Protein AF-A0A5C6M8U8-F1 (afdb_monomer_lite)

Organism: NCBI:txid1653850

Radius of gyration: 22.15 Å; chains: 1; bounding box: 53×36×63 Å

InterPro domains:
  IPR027417 P-loop containing nucleoside triphosphate hydrolase [G3DSA:3.40.50.300] (1-152)
  IPR027417 P-loop containing nucleoside triphosphate hydrolase [SSF52540] (3-121)

Sequence (241 aa):
MVAISDYIEFLIQRECVRPSDICIIYNSALVRNRIERQLSRRMRSIGVDLSLQANRNFQRADNTLIATTANSFKGFDAEVVIIPAVDQFVAASVGVLANSLYVAMTRARSILTMFTHAEVRGLGREVVEAITSCLKNIKDPPTTKECRLDQREFEDLLIQIGHSHREWLGRISKRFAVAQEPIFLRSGEVLAEPIFWVEADGVRWACFGNRQVTARDAAALQSAGVKFLTAGDLPRELFAG

Foldseek 3Di:
DVVVLVVVCCCCVPVVDFLLQEEEAEDDPVVVVCCVPPNQVSLVVLVAHEDEDEPDDDDGDRRYHYYYHLVRCQPAAHQEYEYAAQLPCQDPVPQHVVVRSVSRQVRHPHYYHYHHDPDRDDSSVVRVVVVVVVVVPPPDDPDPDLQQDDPVSLVVLCVQQPVVLSVVVVVDSVPWRKAQDFDADSVRHGLGGANIWTDDPNAIEGHNRPDDDDPVSVVSCVVVRHHYDYRPDDPCVRVVD

Structure (mmCIF, N/CA/C/O backbone):
data_AF-A0A5C6M8U8-F1
#
_entry.id   AF-A0A5C6M8U8-F1
#
loop_
_atom_site.group_PDB
_atom_site.id
_atom_site.type_symbol
_atom_site.label_atom_id
_atom_site.label_alt_id
_atom_site.label_comp_id
_atom_site.label_asym_id
_atom_site.label_entity_id
_atom_site.label_seq_id
_atom_site.pdbx_PDB_ins_code
_atom_site.Cartn_x
_atom_site.Cartn_y
_atom_site.Cartn_z
_atom_site.occupancy
_atom_site.B_iso_or_equiv
_atom_site.auth_seq_id
_atom_site.auth_comp_id
_atom_site.auth_asym_id
_atom_site.auth_atom_id
_atom_site.pdbx_PDB_model_num
ATOM 1 N N . MET A 1 1 ? 1.653 -9.759 -10.109 1.00 85.25 1 MET A N 1
ATOM 2 C CA . MET A 1 1 ? 0.450 -8.897 -10.037 1.00 85.25 1 MET A CA 1
ATOM 3 C C . MET A 1 1 ? -0.527 -9.348 -8.965 1.00 85.25 1 MET A C 1
ATOM 5 O O . MET A 1 1 ? -1.005 -8.477 -8.257 1.00 85.25 1 MET A O 1
ATOM 9 N N . VAL A 1 2 ? -0.779 -10.654 -8.791 1.00 86.44 2 VAL A N 1
ATOM 10 C CA . VAL A 1 2 ? -1.610 -11.174 -7.680 1.00 86.44 2 VAL A CA 1
ATOM 11 C C . VAL A 1 2 ? -1.107 -10.667 -6.324 1.00 86.44 2 VAL A C 1
ATOM 13 O O . VAL A 1 2 ? -1.804 -9.867 -5.718 1.00 86.44 2 VAL A O 1
ATOM 16 N N . ALA A 1 3 ? 0.155 -10.946 -5.973 1.00 89.12 3 ALA A N 1
ATOM 17 C CA . ALA A 1 3 ? 0.762 -10.477 -4.719 1.00 89.12 3 ALA A CA 1
ATOM 18 C C . ALA A 1 3 ? 0.701 -8.950 -4.514 1.00 89.12 3 ALA A C 1
ATOM 20 O O . ALA A 1 3 ? 0.469 -8.481 -3.409 1.00 89.12 3 ALA A O 1
ATOM 21 N N . ILE A 1 4 ? 0.868 -8.162 -5.584 1.00 94.56 4 ILE A N 1
ATOM 22 C CA . ILE A 1 4 ? 0.750 -6.694 -5.519 1.00 94.56 4 ILE A CA 1
ATOM 23 C C . ILE A 1 4 ? -0.689 -6.291 -5.181 1.00 94.56 4 ILE A C 1
ATOM 25 O O . ILE A 1 4 ? -0.905 -5.384 -4.390 1.00 94.56 4 ILE A O 1
ATOM 29 N N . SER A 1 5 ? -1.669 -6.971 -5.778 1.00 93.56 5 SER A N 1
ATOM 30 C CA . SER A 1 5 ? -3.083 -6.690 -5.528 1.00 93.56 5 SER A CA 1
ATOM 31 C C . SER A 1 5 ? -3.495 -7.118 -4.122 1.00 93.56 5 SER A C 1
ATOM 33 O O . SER A 1 5 ? -4.182 -6.352 -3.462 1.00 93.56 5 SER A O 1
ATOM 35 N N . ASP A 1 6 ? -3.046 -8.294 -3.666 1.00 93.12 6 ASP A N 1
ATOM 36 C CA . ASP A 1 6 ? -3.272 -8.781 -2.297 1.00 93.12 6 ASP A CA 1
ATOM 37 C C . ASP A 1 6 ? -2.694 -7.796 -1.275 1.00 93.12 6 ASP A C 1
ATOM 39 O O . ASP A 1 6 ? -3.339 -7.471 -0.285 1.00 93.12 6 ASP A O 1
ATOM 43 N N . TYR A 1 7 ? -1.490 -7.281 -1.539 1.00 96.38 7 TYR A N 1
ATOM 44 C CA . TYR A 1 7 ? -0.830 -6.327 -0.658 1.00 96.38 7 TYR A CA 1
ATOM 45 C C . TYR A 1 7 ? -1.549 -4.974 -0.608 1.00 96.38 7 TYR A C 1
ATOM 47 O O . TYR A 1 7 ? -1.734 -4.420 0.468 1.00 96.38 7 TYR A O 1
ATOM 55 N N . ILE A 1 8 ? -1.998 -4.447 -1.750 1.00 96.88 8 ILE A N 1
ATOM 56 C CA . ILE A 1 8 ? -2.784 -3.203 -1.777 1.00 96.88 8 ILE A CA 1
ATOM 57 C C . ILE A 1 8 ? -4.128 -3.395 -1.066 1.00 96.88 8 ILE A C 1
ATOM 59 O O . ILE A 1 8 ? -4.546 -2.535 -0.299 1.00 96.88 8 ILE A O 1
ATOM 63 N N . GLU A 1 9 ? -4.794 -4.527 -1.293 1.00 95.00 9 GLU A N 1
ATOM 64 C CA . GLU A 1 9 ? -6.042 -4.875 -0.613 1.00 95.00 9 GLU A CA 1
ATOM 65 C C . GLU A 1 9 ? -5.843 -4.979 0.904 1.00 95.00 9 GLU A C 1
ATOM 67 O O . GLU A 1 9 ? -6.642 -4.430 1.657 1.00 95.00 9 GLU A O 1
ATOM 72 N N . PHE A 1 10 ? -4.744 -5.591 1.349 1.00 94.25 10 PHE A N 1
ATOM 73 C CA . PHE A 1 10 ? -4.343 -5.619 2.753 1.00 94.25 10 PHE A CA 1
ATOM 74 C C . PHE A 1 10 ? -4.152 -4.206 3.318 1.00 94.25 10 PHE A C 1
ATOM 76 O O . PHE A 1 10 ? -4.769 -3.875 4.327 1.00 94.25 10 PHE A O 1
ATOM 83 N N . LEU A 1 11 ? -3.377 -3.348 2.648 1.00 95.31 11 LEU A N 1
ATOM 84 C CA . LEU A 1 11 ? -3.165 -1.971 3.103 1.00 95.31 11 LEU A CA 1
ATOM 85 C C . LEU A 1 11 ? -4.486 -1.204 3.252 1.00 95.31 11 LEU A C 1
ATOM 87 O O . LEU A 1 11 ? -4.684 -0.500 4.233 1.00 95.31 11 LEU A O 1
ATOM 91 N N . ILE A 1 12 ? -5.403 -1.359 2.298 1.00 92.75 12 ILE A N 1
ATOM 92 C CA . ILE A 1 12 ? -6.665 -0.612 2.290 1.00 92.75 12 ILE A CA 1
ATOM 93 C C . ILE A 1 12 ? -7.657 -1.169 3.317 1.00 92.75 12 ILE A C 1
ATOM 95 O O . ILE A 1 12 ? -8.282 -0.410 4.049 1.00 92.75 12 ILE A O 1
ATOM 99 N N . GLN A 1 13 ? -7.835 -2.490 3.369 1.00 90.12 13 GLN A N 1
ATOM 100 C CA . GLN A 1 13 ? -8.894 -3.114 4.169 1.00 90.12 13 GLN A CA 1
ATOM 101 C C . GLN A 1 13 ? -8.469 -3.476 5.593 1.00 90.12 13 GLN A C 1
ATOM 103 O O . GLN A 1 13 ? -9.335 -3.646 6.452 1.00 90.12 13 GLN A O 1
ATOM 108 N N . ARG A 1 14 ? -7.170 -3.688 5.832 1.00 86.19 14 ARG A N 1
ATOM 109 C CA . ARG A 1 14 ? -6.636 -4.129 7.131 1.00 86.19 14 ARG A CA 1
ATOM 110 C C . ARG A 1 14 ? -5.867 -3.028 7.838 1.00 86.19 14 ARG A C 1
ATOM 112 O O . ARG A 1 14 ? -6.095 -2.834 9.021 1.00 86.19 14 ARG A O 1
ATOM 119 N N . GLU A 1 15 ? -5.031 -2.299 7.106 1.00 88.94 15 GLU A N 1
ATOM 120 C CA . GLU A 1 15 ? -4.234 -1.187 7.650 1.00 88.94 15 GLU A CA 1
ATOM 121 C C . GLU A 1 15 ? -4.920 0.180 7.470 1.00 88.94 15 GLU A C 1
ATOM 123 O O . GLU A 1 15 ? -4.316 1.215 7.735 1.00 88.94 15 GLU A O 1
ATOM 128 N N . CYS A 1 16 ? -6.168 0.200 6.980 1.00 90.50 16 CYS A N 1
ATOM 129 C CA . CYS A 1 16 ? -6.984 1.407 6.803 1.00 90.50 16 CYS A CA 1
ATOM 130 C C . CYS A 1 16 ? -6.313 2.524 5.971 1.00 90.50 16 CYS A C 1
ATOM 132 O O . CYS A 1 16 ? -6.667 3.700 6.088 1.00 90.50 16 CYS A O 1
ATOM 134 N N . VAL A 1 17 ? -5.362 2.181 5.096 1.00 92.38 17 VAL A N 1
ATOM 135 C CA . VAL A 1 17 ? -4.678 3.154 4.238 1.00 92.38 17 VAL A CA 1
ATOM 136 C C . VAL A 1 17 ? -5.632 3.617 3.144 1.00 92.38 17 VAL A C 1
ATOM 138 O O . VAL A 1 17 ? -6.143 2.816 2.357 1.00 92.38 17 VAL A O 1
ATOM 141 N N . ARG A 1 18 ? -5.851 4.931 3.043 1.00 93.62 18 ARG A N 1
ATOM 142 C CA . ARG A 1 18 ? -6.711 5.487 1.991 1.00 93.62 18 ARG A CA 1
ATOM 143 C C . ARG A 1 18 ? -6.096 5.221 0.611 1.00 93.62 18 ARG A C 1
ATOM 145 O O . ARG A 1 18 ? -4.899 5.453 0.432 1.00 93.62 18 ARG A O 1
ATOM 152 N N . PRO A 1 19 ? -6.888 4.825 -0.402 1.00 96.12 19 PRO A N 1
ATOM 153 C CA . PRO A 1 19 ? -6.379 4.611 -1.758 1.00 96.12 19 PRO A CA 1
ATOM 154 C C . PRO A 1 19 ? -5.606 5.810 -2.326 1.00 96.12 19 PRO A C 1
ATOM 156 O O . PRO A 1 19 ? -4.590 5.620 -2.993 1.00 96.12 19 PRO A O 1
ATOM 159 N N . SER A 1 20 ? -6.047 7.033 -2.010 1.00 95.31 20 SER A N 1
ATOM 160 C CA . SER A 1 20 ? -5.405 8.291 -2.417 1.00 95.31 20 SER A CA 1
ATOM 161 C C . SER A 1 20 ? -4.003 8.514 -1.840 1.00 95.31 20 SER A C 1
ATOM 163 O O . SER A 1 20 ? -3.249 9.333 -2.374 1.00 95.31 20 SER A O 1
ATOM 165 N N . ASP A 1 21 ? -3.661 7.811 -0.759 1.00 96.25 21 ASP A N 1
ATOM 166 C CA . ASP A 1 21 ? -2.367 7.892 -0.075 1.00 96.25 21 ASP A CA 1
ATOM 167 C C . ASP A 1 21 ? -1.364 6.851 -0.606 1.00 96.25 21 ASP A C 1
ATOM 169 O O . ASP A 1 21 ? -0.188 6.867 -0.233 1.00 96.25 21 ASP A O 1
ATOM 173 N N . ILE A 1 22 ? -1.807 5.977 -1.520 1.00 97.62 22 ILE A N 1
ATOM 174 C CA . ILE A 1 22 ? -0.985 4.963 -2.180 1.00 97.62 22 ILE A CA 1
ATOM 175 C C . ILE A 1 22 ? -0.674 5.413 -3.614 1.00 97.62 22 ILE A C 1
ATOM 177 O O . ILE A 1 22 ? -1.561 5.736 -4.407 1.00 97.62 22 ILE A O 1
ATOM 181 N N . CYS A 1 23 ? 0.604 5.384 -3.990 1.00 97.88 23 CYS A N 1
ATOM 182 C CA . CYS A 1 23 ? 1.055 5.660 -5.352 1.00 97.88 23 CYS A CA 1
ATOM 183 C C . CYS A 1 23 ? 1.854 4.486 -5.923 1.00 97.88 23 CYS A C 1
ATOM 185 O O . CYS A 1 23 ? 2.812 4.005 -5.319 1.00 97.88 23 CYS A O 1
ATOM 187 N N . ILE A 1 24 ? 1.492 4.040 -7.125 1.00 98.25 24 ILE A N 1
ATOM 188 C CA . ILE A 1 24 ? 2.227 3.012 -7.863 1.00 98.25 24 ILE A CA 1
AT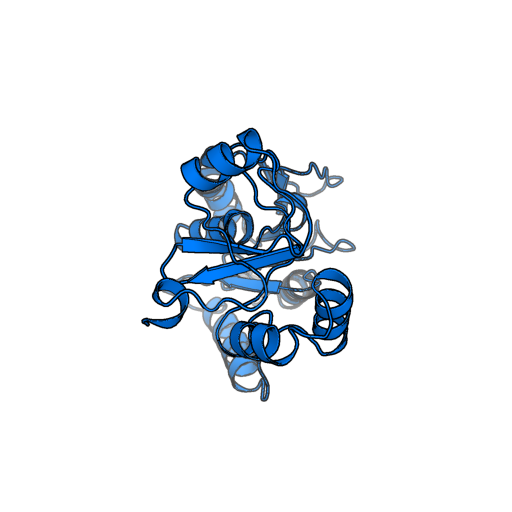OM 189 C C . ILE A 1 24 ? 3.145 3.685 -8.880 1.00 98.25 24 ILE A C 1
ATOM 191 O O . ILE A 1 24 ? 2.672 4.353 -9.801 1.00 98.25 24 ILE A O 1
ATOM 195 N N . ILE A 1 25 ? 4.453 3.453 -8.775 1.00 98.00 25 ILE A N 1
ATOM 196 C CA . ILE A 1 25 ? 5.436 3.999 -9.715 1.00 98.00 25 ILE A CA 1
ATOM 197 C C . ILE A 1 25 ? 5.986 2.887 -10.606 1.00 98.00 25 ILE A C 1
ATOM 199 O O . ILE A 1 25 ? 6.657 1.969 -10.139 1.00 98.00 25 ILE A O 1
ATOM 203 N N . TYR A 1 26 ? 5.733 2.984 -11.911 1.00 95.88 26 TYR A N 1
ATOM 204 C CA . TYR A 1 26 ? 6.217 2.041 -12.919 1.00 95.88 26 TYR A CA 1
ATOM 205 C C . TYR A 1 26 ? 7.199 2.692 -13.900 1.00 95.88 26 TYR A C 1
ATOM 207 O O . TYR A 1 26 ? 7.207 3.908 -14.095 1.00 95.88 26 TYR A O 1
ATOM 215 N N . ASN A 1 27 ? 8.008 1.860 -14.563 1.00 89.81 27 ASN A N 1
ATOM 216 C CA . ASN A 1 27 ? 9.032 2.315 -15.510 1.00 89.81 27 ASN A CA 1
ATOM 217 C C . ASN A 1 27 ? 8.838 1.810 -16.955 1.00 89.81 27 ASN A C 1
ATOM 219 O O . ASN A 1 27 ? 9.531 2.257 -17.862 1.00 89.81 27 ASN A O 1
ATOM 223 N N . SER A 1 28 ? 7.890 0.902 -17.218 1.00 84.25 28 SER A N 1
ATOM 224 C CA . SER A 1 28 ? 7.693 0.344 -18.564 1.00 84.25 28 SER A CA 1
ATOM 225 C C . SER A 1 28 ? 6.227 0.322 -18.993 1.00 84.25 28 SER A C 1
ATOM 227 O O . SER A 1 28 ? 5.316 0.144 -18.181 1.00 84.25 28 SER A O 1
ATOM 229 N N . ALA A 1 29 ? 5.993 0.457 -20.302 1.00 84.75 29 ALA A N 1
ATOM 230 C CA . ALA A 1 29 ? 4.661 0.312 -20.892 1.00 84.75 29 ALA A CA 1
ATOM 231 C C . ALA A 1 29 ? 4.083 -1.097 -20.666 1.00 84.75 29 ALA A C 1
ATOM 233 O O . ALA A 1 29 ? 2.879 -1.264 -20.493 1.00 84.75 29 ALA A O 1
ATOM 234 N N . LEU A 1 30 ? 4.944 -2.117 -20.604 1.00 85.94 30 LEU A N 1
ATOM 235 C CA . LEU A 1 30 ? 4.537 -3.486 -20.301 1.00 85.94 30 LEU A CA 1
ATOM 236 C C . LEU A 1 30 ? 3.973 -3.604 -18.879 1.00 85.94 30 LEU A C 1
ATOM 238 O O . LEU A 1 30 ? 2.922 -4.215 -18.682 1.00 85.94 30 LEU A O 1
ATOM 242 N N . VAL A 1 31 ? 4.633 -2.991 -17.894 1.00 90.06 31 VAL A N 1
ATOM 243 C CA . VAL A 1 31 ? 4.151 -2.959 -16.505 1.00 90.06 31 VAL A CA 1
ATOM 244 C C . VAL A 1 31 ? 2.880 -2.123 -16.397 1.00 90.06 31 VAL A C 1
ATOM 246 O O . VAL A 1 31 ? 1.919 -2.587 -15.787 1.00 90.06 31 VAL A O 1
ATOM 249 N N . ARG A 1 32 ? 2.821 -0.967 -17.072 1.00 92.81 32 ARG A N 1
ATOM 250 C CA . ARG A 1 32 ? 1.604 -0.146 -17.190 1.00 92.81 32 ARG A CA 1
ATOM 251 C C . ARG A 1 32 ? 0.404 -0.971 -17.663 1.00 92.81 32 ARG A C 1
ATOM 253 O O . ARG A 1 32 ? -0.632 -0.974 -17.008 1.00 92.81 32 ARG A O 1
ATOM 260 N N . ASN A 1 33 ? 0.558 -1.714 -18.759 1.00 88.88 33 ASN A N 1
ATOM 261 C CA . ASN A 1 33 ? -0.520 -2.525 -19.331 1.00 88.88 33 ASN A CA 1
ATOM 262 C C . ASN A 1 33 ? -0.973 -3.643 -18.381 1.00 88.88 33 ASN A C 1
ATOM 264 O O . ASN A 1 33 ? -2.154 -3.987 -18.334 1.00 88.88 33 ASN A O 1
ATOM 268 N N . ARG A 1 34 ? -0.044 -4.233 -17.619 1.00 89.81 34 ARG A N 1
ATOM 269 C CA . ARG A 1 34 ? -0.376 -5.251 -16.611 1.00 89.81 34 ARG A CA 1
ATOM 270 C C . ARG A 1 34 ? -1.132 -4.651 -15.428 1.00 89.81 34 ARG A C 1
ATOM 272 O O . ARG A 1 34 ? -2.108 -5.255 -14.994 1.00 89.81 34 ARG A O 1
ATOM 279 N N . ILE A 1 35 ? -0.718 -3.477 -14.949 1.00 93.25 35 ILE A N 1
ATOM 280 C CA . ILE A 1 35 ? -1.437 -2.714 -13.919 1.00 93.25 35 ILE A CA 1
ATOM 281 C C . ILE A 1 35 ? -2.872 -2.450 -14.393 1.00 93.25 35 ILE A C 1
ATOM 283 O O . ILE A 1 35 ? -3.823 -2.855 -13.734 1.00 93.25 35 ILE A O 1
ATOM 287 N N . GLU A 1 36 ? -3.036 -1.885 -15.587 1.00 93.25 36 GLU A N 1
ATOM 288 C CA . GLU A 1 36 ? -4.352 -1.554 -16.139 1.00 93.25 36 GLU A CA 1
ATOM 289 C C . GLU A 1 36 ? -5.277 -2.770 -16.277 1.00 93.25 36 GLU A C 1
ATOM 291 O O . GLU A 1 36 ? -6.448 -2.727 -15.914 1.00 93.25 36 GLU A O 1
ATOM 296 N N . ARG A 1 37 ? -4.763 -3.884 -16.807 1.00 90.19 37 ARG A N 1
ATOM 297 C CA . ARG A 1 37 ? -5.600 -5.055 -17.105 1.00 90.19 37 ARG A CA 1
ATOM 298 C C . ARG A 1 37 ? -5.894 -5.909 -15.880 1.00 90.19 37 ARG A C 1
ATOM 300 O O . ARG A 1 37 ? -6.966 -6.501 -15.797 1.00 90.19 37 ARG A O 1
ATOM 307 N N . GLN A 1 38 ? -4.929 -6.037 -14.972 1.00 90.38 38 GLN A N 1
ATOM 308 C CA . GLN A 1 38 ? -5.006 -7.002 -13.873 1.00 90.38 38 GLN A CA 1
ATOM 309 C C . GLN A 1 38 ? -5.331 -6.321 -12.550 1.00 90.38 38 GLN A C 1
ATOM 311 O O . GLN A 1 38 ? -6.225 -6.780 -11.843 1.00 90.38 38 GLN A O 1
ATOM 316 N N . LEU A 1 39 ? -4.653 -5.214 -12.235 1.00 93.44 39 LEU A N 1
ATOM 317 C CA . LEU A 1 39 ? -4.868 -4.519 -10.972 1.00 93.44 39 LEU A CA 1
ATOM 318 C C . LEU A 1 39 ? -6.186 -3.739 -10.993 1.00 93.44 39 LEU A C 1
ATOM 320 O O . LEU A 1 39 ? -6.946 -3.847 -10.036 1.00 93.44 39 LEU A O 1
ATOM 324 N N . SER A 1 40 ? -6.534 -3.051 -12.091 1.00 92.62 40 SER A N 1
ATOM 325 C CA . SER A 1 40 ? -7.773 -2.249 -12.132 1.00 92.62 40 SER A CA 1
ATOM 326 C C . SER A 1 40 ? -9.023 -3.083 -11.872 1.00 92.62 40 SER A C 1
ATOM 328 O O . SER A 1 40 ? -9.914 -2.646 -11.151 1.00 92.62 40 SER A O 1
ATOM 330 N N . ARG A 1 41 ? -9.094 -4.304 -12.421 1.00 90.81 41 ARG A N 1
ATOM 331 C CA . ARG A 1 41 ? -10.237 -5.202 -12.201 1.00 90.81 41 ARG A CA 1
ATOM 332 C C . ARG A 1 41 ? -10.406 -5.547 -10.721 1.00 90.81 41 ARG A C 1
ATOM 334 O O . ARG A 1 41 ? -11.532 -5.595 -10.240 1.00 90.81 41 ARG A O 1
ATOM 341 N N . ARG A 1 42 ? -9.297 -5.781 -10.021 1.00 92.69 42 ARG A N 1
ATOM 342 C CA . ARG A 1 42 ? -9.301 -6.173 -8.612 1.00 92.69 42 ARG A CA 1
ATOM 343 C C . ARG A 1 42 ? -9.515 -4.995 -7.663 1.00 92.69 42 ARG A C 1
ATOM 345 O O . ARG A 1 42 ? -10.192 -5.139 -6.657 1.00 92.69 42 ARG A O 1
ATOM 352 N N . MET A 1 43 ? -9.010 -3.815 -8.005 1.00 95.19 43 MET A N 1
ATOM 353 C CA . MET A 1 43 ? -9.299 -2.601 -7.237 1.00 95.19 43 MET A CA 1
ATOM 354 C C . MET A 1 43 ? -10.787 -2.234 -7.326 1.00 95.19 43 MET A C 1
ATOM 356 O O . MET A 1 43 ? -11.415 -1.944 -6.311 1.00 95.19 43 MET A O 1
ATOM 360 N N . ARG A 1 44 ? -11.410 -2.394 -8.501 1.00 94.62 44 ARG A N 1
ATOM 361 C CA . ARG A 1 44 ? -12.854 -2.154 -8.655 1.00 94.62 44 ARG A CA 1
ATOM 362 C C . ARG A 1 44 ? -13.722 -3.072 -7.799 1.00 94.62 44 ARG A C 1
ATOM 364 O O . ARG A 1 44 ? -14.759 -2.623 -7.324 1.00 94.62 44 ARG A O 1
ATOM 371 N N . SER A 1 45 ? -13.322 -4.328 -7.568 1.00 92.44 45 SER A N 1
ATOM 372 C CA . SER A 1 45 ? -14.099 -5.231 -6.700 1.00 92.44 45 SER A CA 1
ATOM 373 C C . SER A 1 45 ? -14.128 -4.802 -5.232 1.00 92.44 45 SER A C 1
ATOM 375 O O . SER A 1 45 ? -14.974 -5.293 -4.494 1.00 92.44 45 SER A O 1
ATOM 377 N N . ILE A 1 46 ? -13.248 -3.882 -4.823 1.00 92.50 46 ILE A N 1
ATOM 378 C CA . ILE A 1 46 ? -13.211 -3.305 -3.473 1.00 92.50 46 ILE A CA 1
ATOM 379 C C . ILE A 1 46 ? -13.596 -1.813 -3.464 1.00 92.50 46 ILE A C 1
ATOM 381 O O . ILE A 1 46 ? -13.322 -1.117 -2.495 1.00 92.50 46 ILE A O 1
ATOM 385 N N . GLY A 1 47 ? -14.218 -1.312 -4.542 1.00 94.31 47 GLY A N 1
ATOM 386 C CA . GLY A 1 47 ? -14.685 0.080 -4.642 1.00 94.31 47 GLY A CA 1
ATOM 387 C C . GLY A 1 47 ? -13.597 1.117 -4.947 1.00 94.31 47 GLY A C 1
ATOM 388 O O . GLY A 1 47 ? -13.831 2.313 -4.779 1.00 94.31 47 GLY A O 1
ATOM 389 N N . VAL A 1 48 ? -12.418 0.678 -5.396 1.00 95.94 48 VAL A N 1
ATOM 390 C CA . VAL A 1 48 ? -11.260 1.542 -5.660 1.00 95.94 48 VAL A CA 1
ATOM 391 C C . VAL A 1 48 ? -11.046 1.730 -7.158 1.00 95.94 48 VAL A C 1
ATOM 393 O O . VAL A 1 48 ? -10.940 0.765 -7.923 1.00 95.94 48 VAL A O 1
ATOM 396 N N . ASP A 1 49 ? -10.905 2.986 -7.573 1.00 95.56 49 ASP A N 1
ATOM 397 C CA . ASP A 1 49 ? -10.642 3.352 -8.960 1.00 95.56 49 ASP A CA 1
ATOM 398 C C . ASP A 1 49 ? -9.140 3.495 -9.213 1.00 95.56 49 ASP A C 1
ATOM 400 O O . ASP A 1 49 ? -8.467 4.369 -8.673 1.00 95.56 49 ASP A O 1
ATOM 404 N N . LEU A 1 50 ? -8.583 2.641 -10.074 1.00 95.94 50 LEU A N 1
ATOM 405 C CA . LEU A 1 50 ? -7.195 2.778 -10.512 1.00 95.94 50 LEU A CA 1
ATOM 406 C C . LEU A 1 50 ? -7.095 3.809 -11.641 1.00 95.94 50 LEU A C 1
ATOM 408 O O . LEU A 1 50 ? -7.612 3.595 -12.740 1.00 95.94 50 LEU A O 1
ATOM 412 N N . SER A 1 51 ? -6.373 4.898 -11.387 1.00 95.19 51 SER A N 1
ATOM 413 C CA . SER A 1 51 ? -6.155 5.984 -12.340 1.00 95.19 51 SER A CA 1
ATOM 414 C C . SER A 1 51 ? -4.703 6.030 -12.810 1.00 95.19 51 SER A C 1
ATOM 416 O O . SER A 1 51 ? -3.779 6.340 -12.056 1.00 95.19 51 SER A O 1
ATOM 418 N N . LEU A 1 52 ? -4.500 5.745 -14.097 1.00 94.69 52 LEU A N 1
ATOM 419 C CA . LEU A 1 52 ? -3.204 5.865 -14.762 1.00 94.69 52 LEU A CA 1
ATOM 420 C C . LEU A 1 52 ? -2.973 7.320 -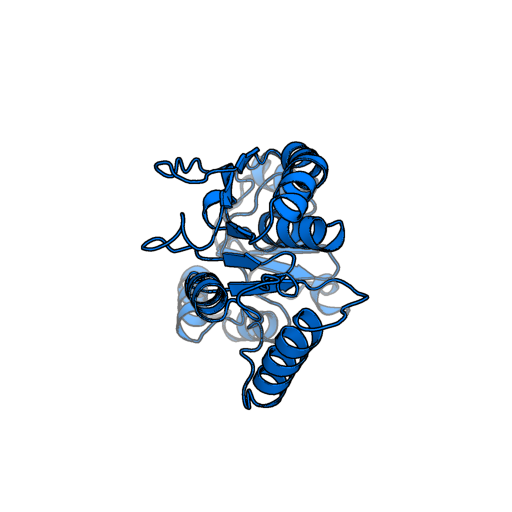15.165 1.00 94.69 52 LEU A C 1
ATOM 422 O O . LEU A 1 52 ? -3.628 7.828 -16.075 1.00 94.69 52 LEU A O 1
ATOM 426 N N . GLN A 1 53 ? -2.048 8.000 -14.492 1.00 92.94 53 GLN A N 1
ATOM 427 C CA . GLN A 1 53 ? -1.797 9.424 -14.701 1.00 92.94 53 GLN A CA 1
ATOM 428 C C . GLN A 1 53 ? -0.331 9.636 -15.059 1.00 92.94 53 GLN A C 1
ATOM 430 O O . GLN A 1 53 ? 0.540 9.503 -14.211 1.00 92.94 53 GLN A O 1
ATOM 435 N N . ALA A 1 54 ? -0.038 9.965 -16.313 1.00 87.56 54 ALA A N 1
ATOM 436 C CA . ALA A 1 54 ? 1.303 10.334 -16.754 1.00 87.56 54 ALA A CA 1
ATOM 437 C C . ALA A 1 54 ? 1.218 11.602 -17.604 1.00 87.56 54 ALA A C 1
ATOM 439 O O . ALA A 1 54 ? 0.274 11.756 -18.377 1.00 87.56 54 ALA A O 1
ATOM 440 N N . ASN A 1 55 ? 2.205 12.489 -17.456 1.00 83.00 55 ASN A N 1
ATOM 441 C CA . ASN A 1 55 ? 2.314 13.752 -18.200 1.00 83.00 55 ASN A CA 1
ATOM 442 C C . ASN A 1 55 ? 1.067 14.654 -18.097 1.00 83.00 55 ASN A C 1
ATOM 444 O O . ASN A 1 55 ? 0.680 15.302 -19.066 1.00 83.00 55 ASN A O 1
ATOM 448 N N . ARG A 1 56 ? 0.417 14.671 -16.929 1.00 82.94 56 ARG A N 1
ATOM 449 C CA . ARG A 1 56 ? -0.750 15.510 -16.632 1.00 82.94 56 ARG A CA 1
ATOM 450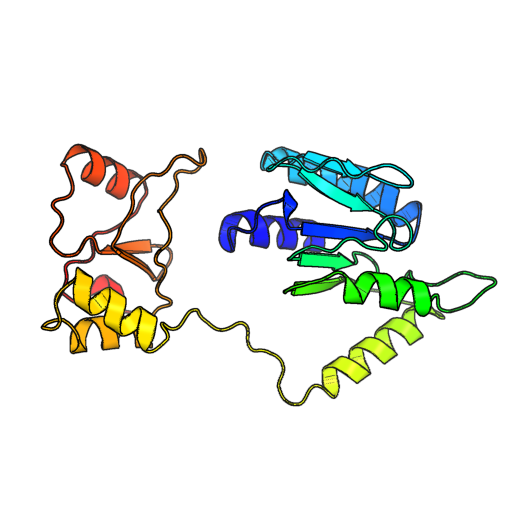 C C . ARG A 1 56 ? -0.792 15.868 -15.150 1.00 82.94 56 ARG A C 1
ATOM 452 O O . ARG A 1 56 ? -0.130 15.211 -14.350 1.00 82.94 56 ARG A O 1
ATOM 459 N N . ASN A 1 57 ? -1.611 16.856 -14.795 1.00 84.44 57 ASN A N 1
ATOM 460 C CA . ASN A 1 57 ? -1.892 17.175 -13.396 1.00 84.44 57 ASN A CA 1
ATOM 461 C C . ASN A 1 57 ? -2.566 15.986 -12.703 1.00 84.44 57 ASN A C 1
ATOM 463 O O . ASN A 1 57 ? -3.456 15.353 -13.278 1.00 84.44 57 ASN A O 1
ATOM 467 N N . PHE A 1 58 ? -2.143 15.701 -11.470 1.00 84.88 58 PHE A N 1
ATOM 468 C CA . PHE A 1 58 ? -2.701 14.601 -10.696 1.00 84.88 58 PHE A CA 1
ATOM 469 C C . PHE A 1 58 ? -4.082 14.954 -10.159 1.00 84.88 58 PHE A C 1
ATOM 471 O O . PHE A 1 58 ? -4.246 15.918 -9.417 1.00 84.88 58 PHE A O 1
ATOM 478 N N . GLN A 1 59 ? -5.065 14.135 -10.509 1.00 82.56 59 GLN A N 1
ATOM 479 C CA . GLN A 1 59 ? -6.395 14.166 -9.914 1.00 82.56 59 GLN A CA 1
ATOM 480 C C . GLN A 1 59 ? -6.438 13.133 -8.792 1.00 82.56 59 GLN A C 1
ATOM 482 O O . GLN A 1 59 ? -6.332 11.934 -9.056 1.00 82.56 59 GLN A O 1
ATOM 487 N N . ARG A 1 60 ? -6.548 13.598 -7.547 1.00 82.00 60 ARG A N 1
ATOM 488 C CA . ARG A 1 60 ? -6.726 12.744 -6.370 1.00 82.00 60 ARG A CA 1
ATOM 489 C C . ARG A 1 60 ? -8.195 12.806 -5.964 1.00 82.00 60 ARG A C 1
ATOM 491 O O . ARG A 1 60 ? -8.708 13.892 -5.716 1.00 82.00 60 ARG A O 1
ATOM 498 N N . ALA A 1 61 ? -8.847 11.654 -5.936 1.00 88.38 61 ALA A N 1
ATOM 499 C CA . ALA A 1 61 ? -10.115 11.456 -5.248 1.00 88.38 61 ALA A CA 1
ATOM 500 C C . ALA A 1 61 ? -9.893 10.388 -4.174 1.00 88.38 61 ALA A C 1
ATOM 502 O O . ALA A 1 61 ? -9.001 9.551 -4.328 1.00 88.38 61 ALA A O 1
ATOM 503 N N . ASP A 1 62 ? -10.682 10.417 -3.105 1.00 86.44 62 ASP A N 1
ATOM 504 C CA . ASP A 1 62 ? -10.430 9.608 -1.904 1.00 86.44 62 ASP A CA 1
ATOM 505 C C . ASP A 1 62 ? -10.382 8.100 -2.197 1.00 86.44 62 ASP A C 1
ATOM 507 O O . ASP A 1 62 ? -9.567 7.369 -1.635 1.00 86.44 62 ASP A O 1
ATOM 511 N N . ASN A 1 63 ? -11.194 7.635 -3.149 1.00 92.62 63 ASN A N 1
ATOM 512 C CA . ASN A 1 63 ? -11.254 6.239 -3.582 1.00 92.62 63 ASN A CA 1
ATOM 513 C C . ASN A 1 63 ? -10.327 5.914 -4.772 1.00 92.62 63 ASN A C 1
ATOM 515 O O . ASN A 1 63 ? -10.440 4.837 -5.359 1.00 92.62 63 ASN A O 1
ATOM 519 N N . THR A 1 64 ? -9.450 6.835 -5.183 1.00 94.94 64 THR A N 1
ATOM 520 C CA . THR A 1 64 ? -8.610 6.671 -6.375 1.00 94.94 64 THR A CA 1
ATOM 521 C C . THR A 1 64 ? -7.185 6.274 -6.017 1.00 94.94 64 THR A C 1
ATOM 523 O O . THR A 1 64 ? -6.458 7.025 -5.375 1.00 94.94 64 THR A O 1
ATOM 526 N N . LEU A 1 65 ? -6.751 5.132 -6.545 1.00 95.75 65 LEU A N 1
ATOM 527 C CA . LEU A 1 65 ? -5.367 4.674 -6.519 1.00 95.75 65 LEU A CA 1
ATOM 528 C C . LEU A 1 65 ? -4.627 5.213 -7.749 1.00 95.75 65 LEU A C 1
ATOM 530 O O . LEU A 1 65 ? -5.038 4.966 -8.885 1.00 95.75 65 LEU A O 1
ATOM 534 N N . ILE A 1 66 ? -3.521 5.931 -7.556 1.00 96.44 66 ILE A N 1
ATOM 535 C CA . ILE A 1 66 ? -2.753 6.500 -8.674 1.00 96.44 66 ILE A CA 1
ATOM 536 C C . ILE A 1 66 ? -1.658 5.533 -9.120 1.00 96.44 66 ILE A C 1
ATOM 538 O O . ILE A 1 66 ? -0.892 5.018 -8.311 1.00 96.44 66 ILE A O 1
ATOM 542 N N . ALA A 1 67 ? -1.533 5.347 -10.435 1.00 97.25 67 ALA A N 1
ATOM 543 C CA . ALA A 1 67 ? -0.376 4.714 -11.055 1.00 97.25 67 ALA A CA 1
ATOM 544 C C . ALA A 1 67 ? 0.277 5.654 -12.075 1.00 97.25 67 ALA A C 1
ATOM 546 O O . ALA A 1 67 ? -0.387 6.203 -12.956 1.00 97.25 67 ALA A O 1
ATOM 547 N N . THR A 1 68 ? 1.590 5.844 -11.969 1.00 97.44 68 THR A N 1
ATOM 548 C CA . THR A 1 68 ? 2.333 6.851 -12.736 1.00 97.44 68 THR A CA 1
ATOM 549 C C . THR A 1 68 ? 3.789 6.445 -12.984 1.00 97.44 68 THR A C 1
ATOM 551 O O . THR A 1 68 ? 4.235 5.372 -12.583 1.00 97.44 68 THR A O 1
ATOM 554 N N . THR A 1 69 ? 4.543 7.303 -13.672 1.00 95.75 69 THR A N 1
ATOM 555 C CA . THR A 1 69 ? 5.989 7.151 -13.869 1.00 95.75 69 THR A CA 1
ATOM 556 C C . THR A 1 69 ? 6.766 8.011 -12.879 1.00 95.75 69 THR A C 1
ATOM 558 O O . THR A 1 69 ? 6.283 9.059 -12.448 1.00 95.75 69 THR A O 1
ATOM 561 N N . ALA A 1 70 ? 8.008 7.622 -12.578 1.00 92.81 70 ALA A N 1
ATOM 562 C CA . ALA A 1 70 ? 8.878 8.392 -11.684 1.00 92.81 70 ALA A CA 1
ATOM 563 C C . ALA A 1 70 ? 9.073 9.841 -12.165 1.00 92.81 70 ALA A C 1
ATOM 565 O O . ALA A 1 70 ? 9.103 10.768 -11.362 1.00 92.81 70 ALA A O 1
ATOM 566 N N . ASN A 1 71 ? 9.158 10.041 -13.485 1.00 90.69 71 ASN A N 1
ATOM 567 C CA . ASN A 1 71 ? 9.318 11.367 -14.072 1.00 90.69 71 ASN A CA 1
ATOM 568 C C . ASN A 1 71 ? 8.061 12.232 -13.898 1.00 90.69 71 ASN A C 1
ATOM 570 O O . ASN A 1 71 ? 8.164 13.399 -13.536 1.00 90.69 71 ASN A O 1
ATOM 574 N N . SER A 1 72 ? 6.872 11.661 -14.119 1.00 92.00 72 SER A N 1
ATOM 575 C CA . SER A 1 72 ? 5.610 12.390 -13.943 1.00 92.00 72 SER A CA 1
ATOM 576 C C . SER A 1 72 ? 5.313 12.708 -12.475 1.00 92.00 72 SER A C 1
ATOM 578 O O . SER A 1 72 ? 4.699 13.730 -12.208 1.00 92.00 72 SER A O 1
ATOM 580 N N . PHE A 1 73 ? 5.755 11.872 -11.531 1.00 93.88 73 PHE A N 1
ATOM 581 C CA . PHE A 1 73 ? 5.536 12.074 -10.091 1.00 93.88 73 PHE A CA 1
ATOM 582 C C . PHE A 1 73 ? 6.628 12.916 -9.409 1.00 93.88 73 PHE A C 1
ATOM 584 O O . PHE A 1 73 ? 6.662 13.040 -8.185 1.00 93.88 73 PHE A O 1
ATOM 591 N N . LYS A 1 74 ? 7.550 13.502 -10.181 1.00 87.12 74 LYS A N 1
ATOM 592 C CA . LYS A 1 74 ? 8.607 14.360 -9.641 1.00 87.12 74 LYS A CA 1
ATOM 593 C C . LYS A 1 74 ? 7.995 15.593 -8.966 1.00 87.12 74 LYS A C 1
ATOM 595 O O . LYS A 1 74 ? 7.193 16.294 -9.569 1.00 87.12 74 LYS A O 1
ATOM 600 N N . GLY A 1 75 ? 8.416 15.866 -7.731 1.00 87.50 75 GLY A N 1
ATOM 601 C CA . GLY A 1 75 ? 7.892 16.980 -6.928 1.00 87.50 75 GLY A CA 1
ATOM 602 C C . GLY A 1 75 ? 6.611 16.657 -6.154 1.00 87.50 75 GLY A C 1
ATOM 603 O O . GLY A 1 75 ? 6.153 17.498 -5.392 1.00 87.50 75 GLY A O 1
ATOM 604 N N . PHE A 1 76 ? 6.075 15.446 -6.305 1.00 93.50 76 PHE A N 1
ATOM 605 C CA . PHE A 1 76 ? 4.987 14.920 -5.485 1.00 93.50 76 PHE A CA 1
ATOM 606 C C . PHE A 1 76 ? 5.522 13.857 -4.523 1.00 93.50 76 PHE A C 1
ATOM 608 O O . PHE A 1 76 ? 6.644 13.370 -4.687 1.00 93.50 76 PHE A O 1
ATOM 615 N N . ASP A 1 77 ? 4.710 13.494 -3.539 1.00 95.19 77 ASP A N 1
ATOM 616 C CA . ASP A 1 77 ? 4.931 12.386 -2.616 1.00 95.19 77 ASP A CA 1
ATOM 617 C C . ASP A 1 77 ? 3.604 11.667 -2.294 1.00 95.19 77 ASP A C 1
ATOM 619 O O . ASP A 1 77 ? 2.512 12.086 -2.716 1.00 95.19 77 ASP A O 1
ATOM 623 N N . ALA A 1 78 ? 3.727 10.516 -1.635 1.00 95.94 78 ALA A N 1
ATOM 624 C CA . ALA A 1 78 ? 2.626 9.704 -1.129 1.00 95.94 78 ALA A CA 1
ATOM 625 C C . ALA A 1 78 ? 3.044 9.026 0.185 1.00 95.94 78 ALA A C 1
ATOM 627 O O . ALA A 1 78 ? 4.233 8.769 0.392 1.00 95.94 78 ALA A O 1
ATOM 628 N N . GLU A 1 79 ? 2.085 8.705 1.056 1.00 95.75 79 GLU A N 1
ATOM 629 C CA . GLU A 1 79 ? 2.377 7.969 2.297 1.00 95.75 79 GLU A CA 1
ATOM 630 C C . GLU A 1 79 ? 2.979 6.599 1.980 1.00 95.75 79 GLU A C 1
ATOM 632 O O . GLU A 1 79 ? 4.009 6.210 2.541 1.00 95.75 79 GLU A O 1
ATOM 637 N N . VAL A 1 80 ? 2.390 5.916 0.995 1.00 97.94 80 VAL A N 1
ATOM 638 C CA . VAL A 1 80 ? 2.845 4.616 0.509 1.00 97.94 80 VAL A CA 1
ATOM 639 C C . VAL A 1 80 ? 3.231 4.705 -0.963 1.00 97.94 80 VAL A C 1
ATOM 641 O O . VAL A 1 80 ? 2.436 5.119 -1.809 1.00 97.94 80 VAL A O 1
ATOM 644 N N . VAL A 1 81 ? 4.435 4.242 -1.300 1.00 98.44 81 VAL A N 1
ATOM 645 C CA . VAL A 1 81 ? 4.860 4.041 -2.691 1.00 98.44 81 VAL A CA 1
ATOM 646 C C . VAL A 1 81 ? 5.111 2.572 -2.961 1.00 98.44 81 VAL A C 1
ATOM 648 O O . VAL A 1 81 ? 5.872 1.908 -2.258 1.00 98.44 81 VAL A O 1
ATOM 651 N N . ILE A 1 82 ? 4.505 2.081 -4.038 1.00 98.38 82 ILE A N 1
ATOM 652 C CA . ILE A 1 82 ? 4.665 0.713 -4.517 1.00 98.38 82 ILE A CA 1
ATOM 653 C C . ILE A 1 82 ? 5.363 0.731 -5.877 1.00 98.38 82 ILE A C 1
ATOM 655 O O . ILE A 1 82 ? 4.868 1.311 -6.843 1.00 98.38 82 ILE A O 1
ATOM 659 N N . ILE A 1 83 ? 6.497 0.040 -5.978 1.00 98.12 83 ILE A N 1
ATOM 660 C CA . ILE A 1 83 ? 7.221 -0.180 -7.233 1.00 98.12 83 ILE A CA 1
ATOM 661 C C . ILE A 1 83 ? 6.986 -1.636 -7.668 1.00 98.12 83 ILE A C 1
ATOM 663 O O . ILE A 1 83 ? 7.584 -2.544 -7.098 1.00 98.12 83 ILE A O 1
ATOM 667 N N . PRO A 1 84 ? 6.126 -1.911 -8.665 1.00 95.94 84 PRO A N 1
ATOM 668 C CA . PRO A 1 84 ? 5.631 -3.262 -8.947 1.00 95.94 84 PRO A CA 1
ATOM 669 C C . PRO A 1 84 ? 6.610 -4.159 -9.726 1.00 95.94 84 PRO A C 1
ATOM 671 O O . PRO A 1 84 ? 6.344 -5.348 -9.890 1.00 95.94 84 PRO A O 1
ATOM 674 N N . ALA A 1 85 ? 7.689 -3.593 -10.268 1.00 94.12 85 ALA A N 1
ATOM 675 C CA . ALA A 1 85 ? 8.709 -4.305 -11.038 1.00 94.12 85 ALA A CA 1
ATOM 676 C C . ALA A 1 85 ? 10.028 -3.521 -10.995 1.00 94.12 85 ALA A C 1
ATOM 678 O O . ALA A 1 85 ? 10.428 -2.898 -11.983 1.00 94.12 85 ALA A O 1
ATOM 679 N N . VAL A 1 86 ? 10.670 -3.479 -9.826 1.00 96.06 86 VAL A N 1
ATOM 680 C CA . VAL A 1 86 ? 11.899 -2.695 -9.616 1.00 96.06 86 VAL A CA 1
ATOM 681 C C . VAL A 1 86 ? 13.054 -3.181 -10.500 1.00 96.06 86 VAL A C 1
ATOM 683 O O . VAL A 1 86 ? 13.851 -2.381 -10.980 1.00 96.06 86 VAL A O 1
ATOM 686 N N . ASP A 1 87 ? 13.066 -4.472 -10.835 1.00 94.12 87 ASP A N 1
ATOM 687 C CA . ASP A 1 87 ? 14.004 -5.089 -11.777 1.00 94.12 87 ASP A CA 1
ATOM 688 C C . ASP A 1 87 ? 13.889 -4.549 -13.218 1.00 94.12 87 ASP A C 1
ATOM 690 O O . ASP A 1 87 ? 14.789 -4.752 -14.030 1.00 94.12 87 ASP A O 1
ATOM 694 N N . GLN A 1 88 ? 12.812 -3.821 -13.539 1.00 93.38 88 GLN A N 1
ATOM 695 C CA . GLN A 1 88 ? 12.617 -3.173 -14.840 1.00 93.38 88 GLN A CA 1
ATOM 696 C C . GLN A 1 88 ? 13.046 -1.699 -14.873 1.00 93.38 88 GLN A C 1
ATOM 698 O O . GLN A 1 88 ? 12.750 -0.999 -15.845 1.00 93.38 88 GLN A O 1
ATOM 703 N N . PHE A 1 89 ? 13.756 -1.201 -13.857 1.00 94.19 89 PHE A N 1
ATOM 704 C CA . PHE A 1 89 ? 14.422 0.110 -13.905 1.00 94.19 89 PHE A CA 1
ATOM 705 C C . PHE A 1 89 ? 15.730 0.046 -14.705 1.00 94.19 89 PHE A C 1
ATOM 707 O O . PHE A 1 89 ? 16.808 0.398 -14.232 1.00 94.19 89 PHE A O 1
ATOM 714 N N . VAL A 1 90 ? 15.616 -0.417 -15.949 1.00 92.06 90 VAL A N 1
ATOM 715 C CA . VAL A 1 90 ? 16.717 -0.605 -16.894 1.00 92.06 90 VAL A CA 1
ATOM 716 C C . VAL A 1 90 ? 16.282 -0.178 -18.296 1.00 92.06 90 VAL A C 1
ATOM 718 O O . VAL A 1 90 ? 15.103 -0.260 -18.642 1.00 92.06 90 VAL A O 1
ATOM 721 N N . ALA A 1 91 ? 17.229 0.256 -19.121 1.00 87.44 91 ALA A N 1
ATOM 722 C CA . ALA A 1 91 ? 17.023 0.526 -20.539 1.00 87.44 91 ALA A CA 1
ATOM 723 C C . ALA A 1 91 ? 18.211 0.003 -21.353 1.00 87.44 91 ALA A C 1
ATOM 725 O O . ALA A 1 91 ? 19.355 0.143 -20.935 1.00 87.44 91 ALA A O 1
ATOM 726 N N . ALA A 1 92 ? 17.949 -0.565 -22.533 1.00 79.81 92 ALA A N 1
ATOM 727 C CA . ALA A 1 92 ? 18.969 -1.250 -23.336 1.00 79.81 92 ALA A CA 1
ATOM 728 C C . ALA A 1 92 ? 20.195 -0.377 -23.676 1.00 79.81 92 ALA A C 1
ATOM 730 O O . ALA A 1 92 ? 21.305 -0.890 -23.728 1.00 79.81 92 ALA A O 1
ATOM 731 N N . SER A 1 93 ? 20.002 0.929 -23.885 1.00 81.56 93 SER A N 1
ATOM 732 C CA . SER A 1 93 ? 21.066 1.872 -24.262 1.00 81.56 93 SER A CA 1
ATOM 733 C C . SER A 1 93 ? 21.694 2.633 -23.092 1.00 81.56 93 SER A C 1
ATOM 735 O O . SER A 1 93 ? 22.765 3.207 -23.253 1.00 81.56 93 SER A O 1
ATOM 737 N N . VAL A 1 94 ? 21.030 2.676 -21.935 1.00 86.12 94 VAL A N 1
ATOM 738 C CA . VAL A 1 94 ? 21.450 3.486 -20.772 1.00 86.12 94 VAL A CA 1
ATOM 739 C C . VAL A 1 94 ? 21.959 2.604 -19.634 1.00 86.12 94 VAL A C 1
ATOM 741 O O . VAL A 1 94 ? 22.716 3.050 -18.781 1.00 86.12 94 VAL A O 1
ATOM 744 N N . GLY A 1 95 ? 21.556 1.337 -19.621 1.00 91.31 95 GLY A N 1
ATOM 745 C CA . GLY A 1 95 ? 21.801 0.432 -18.517 1.00 91.31 95 GLY A CA 1
ATOM 746 C C . GLY A 1 95 ? 20.793 0.641 -17.388 1.00 91.31 95 GLY A C 1
ATOM 747 O O . GLY A 1 95 ? 19.592 0.782 -17.631 1.00 91.31 95 GLY A O 1
ATOM 748 N N . VAL A 1 96 ? 21.267 0.642 -16.143 1.00 93.00 96 VAL A N 1
ATOM 749 C CA . VAL A 1 96 ? 20.429 0.867 -14.957 1.00 93.00 96 VAL A CA 1
ATOM 750 C C . VAL A 1 96 ? 19.972 2.326 -14.888 1.00 93.00 96 VAL A C 1
ATOM 752 O O . VAL A 1 96 ? 20.775 3.256 -14.925 1.00 93.00 96 VAL A O 1
ATOM 755 N N . LEU A 1 97 ? 18.669 2.543 -14.717 1.00 91.25 97 LEU A N 1
ATOM 756 C CA . LEU A 1 97 ? 18.070 3.875 -14.605 1.00 91.25 97 LEU A CA 1
ATOM 757 C C . LEU A 1 97 ? 18.107 4.379 -13.155 1.00 91.25 97 LEU A C 1
ATOM 759 O O . LEU A 1 97 ? 17.068 4.654 -12.549 1.00 91.25 97 LEU A O 1
ATOM 763 N N . ALA A 1 98 ? 19.313 4.504 -12.596 1.00 92.44 98 ALA A N 1
ATOM 764 C CA . ALA A 1 98 ? 19.533 4.799 -11.178 1.00 92.44 98 ALA A CA 1
ATOM 765 C C . ALA A 1 98 ? 18.829 6.084 -10.709 1.00 92.44 98 ALA A C 1
ATOM 767 O O . ALA A 1 98 ? 18.174 6.083 -9.671 1.00 92.44 98 ALA A O 1
ATOM 768 N N . ASN A 1 99 ? 18.883 7.159 -11.503 1.00 91.94 99 ASN A N 1
ATOM 769 C CA . ASN A 1 99 ? 18.230 8.427 -11.160 1.00 91.94 99 ASN A CA 1
ATOM 770 C C . ASN A 1 99 ? 16.704 8.293 -11.090 1.00 91.94 99 ASN A C 1
ATOM 772 O O . ASN A 1 99 ? 16.075 8.813 -10.173 1.00 91.94 99 ASN A O 1
ATOM 776 N N . SER A 1 100 ? 16.094 7.585 -12.042 1.00 92.38 100 SER A N 1
ATOM 777 C CA . SER A 1 100 ? 14.645 7.367 -12.047 1.00 92.38 100 SER A CA 1
ATOM 778 C C . SER A 1 100 ? 14.212 6.465 -10.896 1.00 92.38 100 SER A C 1
ATOM 780 O O . SER A 1 100 ? 13.175 6.720 -10.285 1.00 92.38 100 SER A O 1
ATOM 782 N N . LEU A 1 101 ? 15.015 5.446 -10.575 1.00 94.94 101 LEU A N 1
ATOM 783 C CA . LEU A 1 101 ? 14.771 4.569 -9.436 1.00 94.94 101 LEU A CA 1
ATOM 784 C C . LEU A 1 101 ? 14.893 5.330 -8.109 1.00 94.94 101 LEU A C 1
ATOM 786 O O . LEU A 1 101 ? 13.992 5.254 -7.282 1.00 94.94 101 LEU A O 1
ATOM 790 N N . TYR A 1 102 ? 15.940 6.140 -7.942 1.00 94.50 102 TYR A N 1
ATOM 791 C CA . TYR A 1 102 ? 16.113 7.008 -6.776 1.00 94.50 102 TYR A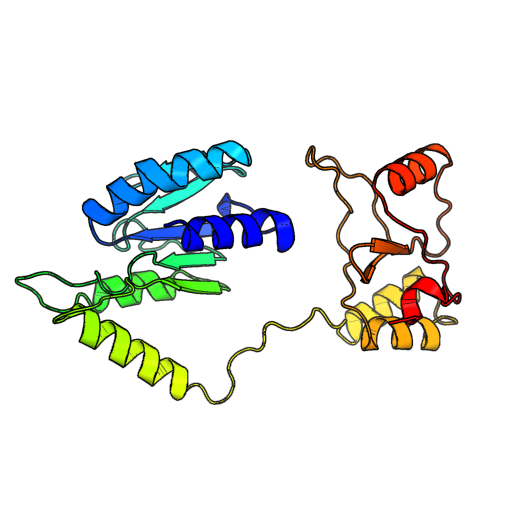 CA 1
ATOM 792 C C . TYR A 1 102 ? 14.935 7.971 -6.604 1.00 94.50 102 TYR A C 1
ATOM 794 O O . TYR A 1 102 ? 14.391 8.105 -5.504 1.00 94.50 102 TYR A O 1
ATOM 802 N N . VAL A 1 103 ? 14.497 8.611 -7.696 1.00 93.56 103 VAL A N 1
ATOM 803 C CA . VAL A 1 103 ? 13.307 9.464 -7.663 1.00 93.56 103 VAL A CA 1
ATOM 804 C C . VAL A 1 103 ? 12.127 8.658 -7.155 1.00 93.56 103 VAL A C 1
ATOM 806 O O . VAL A 1 103 ? 11.552 9.096 -6.173 1.00 93.56 103 VAL A O 1
ATOM 809 N N . ALA A 1 104 ? 11.824 7.491 -7.737 1.00 95.62 104 ALA A N 1
ATOM 810 C CA . ALA A 1 104 ? 10.703 6.640 -7.332 1.00 95.62 104 ALA A CA 1
ATOM 811 C C . ALA A 1 104 ? 10.752 6.238 -5.847 1.00 95.62 104 ALA A C 1
ATOM 813 O O . ALA A 1 104 ? 9.757 6.380 -5.142 1.00 95.62 104 ALA A O 1
ATOM 814 N N . MET A 1 105 ? 11.911 5.785 -5.365 1.00 95.94 105 MET A N 1
ATOM 815 C CA . MET A 1 105 ? 12.097 5.322 -3.985 1.00 95.94 105 MET A CA 1
ATOM 816 C C . MET A 1 105 ? 11.908 6.445 -2.959 1.00 95.94 105 MET A C 1
ATOM 818 O O . MET A 1 105 ? 11.338 6.225 -1.898 1.00 95.94 105 MET A O 1
ATOM 822 N N . THR A 1 106 ? 12.341 7.663 -3.287 1.00 95.44 106 THR A N 1
ATOM 823 C CA . THR A 1 106 ? 12.271 8.825 -2.381 1.00 95.44 106 THR A CA 1
ATOM 824 C C . THR A 1 106 ? 10.915 9.533 -2.375 1.00 95.44 106 THR A C 1
ATOM 826 O O . THR A 1 106 ? 10.800 10.618 -1.810 1.00 95.44 106 THR A O 1
ATOM 829 N N . ARG A 1 107 ? 9.891 8.975 -3.036 1.00 96.12 107 ARG A N 1
ATOM 830 C CA . ARG A 1 107 ? 8.523 9.530 -3.019 1.00 96.12 107 ARG A CA 1
ATOM 831 C C . ARG A 1 107 ? 7.673 9.012 -1.860 1.00 96.12 107 ARG A C 1
ATOM 833 O O . ARG A 1 107 ? 6.602 9.565 -1.634 1.00 96.12 107 ARG A O 1
ATOM 840 N N . ALA A 1 108 ? 8.120 7.957 -1.177 1.00 97.00 108 ALA A N 1
ATOM 841 C CA . ALA A 1 108 ? 7.443 7.413 -0.006 1.00 97.00 108 ALA A CA 1
ATOM 842 C C . ALA A 1 108 ? 7.715 8.289 1.219 1.00 97.00 108 ALA A C 1
ATOM 844 O O . ALA A 1 108 ? 8.878 8.551 1.531 1.00 97.00 108 ALA A O 1
ATOM 845 N N . ARG A 1 109 ? 6.661 8.696 1.931 1.00 95.81 109 ARG A N 1
ATOM 846 C CA . ARG A 1 109 ? 6.782 9.371 3.233 1.00 95.81 109 ARG A CA 1
ATOM 847 C C . ARG A 1 109 ? 6.891 8.373 4.385 1.00 95.81 109 ARG A C 1
ATOM 849 O O . ARG A 1 109 ? 7.629 8.640 5.330 1.00 95.81 109 ARG A O 1
ATOM 856 N N . SER A 1 110 ? 6.217 7.224 4.277 1.00 92.38 110 SER A N 1
ATOM 857 C CA . SER A 1 110 ? 6.172 6.209 5.338 1.00 92.38 110 SER A CA 1
ATOM 858 C C . SER A 1 110 ? 6.581 4.823 4.854 1.00 92.38 110 SER A C 1
ATOM 860 O O . SER A 1 110 ? 7.470 4.214 5.444 1.00 92.38 110 SER A O 1
ATOM 862 N N . ILE A 1 111 ? 5.962 4.313 3.783 1.00 94.75 111 ILE A N 1
ATOM 863 C CA . ILE A 1 111 ? 6.166 2.928 3.331 1.00 94.75 111 ILE A CA 1
ATOM 864 C C . ILE A 1 111 ? 6.644 2.907 1.881 1.00 94.75 111 ILE A C 1
ATOM 866 O O . ILE A 1 111 ? 5.969 3.396 0.974 1.00 94.75 111 ILE A O 1
ATOM 870 N N . LEU A 1 112 ? 7.799 2.281 1.655 1.00 96.25 112 LEU A N 1
ATOM 871 C CA . LEU A 1 112 ? 8.302 1.939 0.329 1.00 96.25 112 LEU A CA 1
ATOM 872 C C . LEU A 1 112 ? 8.250 0.422 0.148 1.00 96.25 112 LEU A C 1
ATOM 874 O O . LEU A 1 112 ? 9.005 -0.306 0.792 1.00 96.25 112 LEU A O 1
ATOM 878 N N . THR A 1 113 ? 7.428 -0.040 -0.790 1.00 96.75 113 THR A N 1
ATOM 879 C CA . THR A 1 113 ? 7.333 -1.463 -1.132 1.00 96.75 113 THR A CA 1
ATOM 880 C C . THR A 1 113 ? 7.792 -1.690 -2.561 1.00 96.75 113 THR A C 1
ATOM 882 O O . THR A 1 113 ? 7.297 -1.074 -3.505 1.00 96.75 113 THR A O 1
ATOM 885 N N . MET A 1 114 ? 8.742 -2.603 -2.743 1.00 96.69 114 MET A N 1
ATOM 886 C CA . MET A 1 114 ? 9.306 -2.934 -4.049 1.00 96.69 114 MET A CA 1
ATOM 887 C C . MET A 1 114 ? 9.067 -4.407 -4.355 1.00 96.69 114 MET A C 1
ATOM 889 O O . MET A 1 114 ? 9.412 -5.281 -3.566 1.00 96.69 114 MET A O 1
ATOM 893 N N . PHE A 1 115 ? 8.494 -4.677 -5.522 1.00 95.50 115 PHE A N 1
ATOM 894 C CA . PHE A 1 115 ? 8.289 -6.017 -6.051 1.00 95.50 115 PHE A CA 1
ATOM 895 C C . PHE A 1 115 ? 9.243 -6.263 -7.211 1.00 95.50 115 PHE A C 1
ATOM 897 O O . PHE A 1 115 ? 9.504 -5.370 -8.023 1.00 95.50 115 PHE A O 1
ATOM 904 N N . THR A 1 116 ? 9.715 -7.499 -7.315 1.00 93.62 116 THR A N 1
ATOM 905 C CA . THR A 1 116 ? 10.522 -7.981 -8.435 1.00 93.62 116 THR A CA 1
ATOM 906 C C . THR A 1 116 ? 9.799 -9.108 -9.158 1.00 93.62 116 THR A C 1
ATOM 908 O O . THR A 1 116 ? 8.921 -9.776 -8.602 1.00 93.62 116 THR A O 1
ATOM 911 N N . HIS A 1 117 ? 10.198 -9.379 -10.396 1.00 87.25 117 HIS A N 1
ATOM 912 C CA . HIS A 1 117 ? 9.907 -10.676 -11.004 1.00 87.25 117 HIS A CA 1
ATOM 913 C C . HIS A 1 117 ? 10.618 -11.803 -10.235 1.00 87.25 117 HIS A C 1
ATOM 915 O O . HIS A 1 117 ? 11.665 -11.586 -9.629 1.00 87.25 117 HIS A O 1
ATOM 921 N N . ALA A 1 118 ? 10.039 -13.008 -10.252 1.00 81.69 118 ALA A N 1
ATOM 922 C CA . ALA A 1 118 ? 10.659 -14.185 -9.638 1.00 81.69 118 ALA A CA 1
ATOM 923 C C . ALA A 1 118 ? 11.933 -14.602 -10.391 1.00 81.69 118 ALA A C 1
ATOM 925 O O . ALA A 1 118 ? 12.936 -14.963 -9.786 1.00 81.69 118 ALA A O 1
ATOM 926 N N . GLU A 1 119 ? 11.904 -14.492 -11.721 1.00 86.00 119 GLU A N 1
ATOM 927 C CA . GLU A 1 119 ? 13.061 -14.714 -12.580 1.00 86.00 119 GLU A CA 1
ATOM 928 C C . GLU A 1 119 ? 13.594 -13.380 -13.094 1.00 86.00 119 GLU A C 1
ATOM 930 O O . GLU A 1 119 ? 13.049 -12.799 -14.035 1.00 86.00 119 GLU A O 1
ATOM 935 N N . VAL A 1 120 ? 14.679 -12.905 -12.485 1.00 86.94 120 VAL A N 1
ATOM 936 C CA . VAL A 1 120 ? 15.371 -11.688 -12.913 1.00 86.94 120 VAL A CA 1
ATOM 937 C C . VAL A 1 120 ? 16.669 -12.056 -13.626 1.00 86.94 120 VAL A C 1
ATOM 939 O O . VAL A 1 120 ? 17.440 -12.892 -13.153 1.00 86.94 120 VAL A O 1
ATOM 942 N N . ARG A 1 121 ? 16.922 -11.439 -14.785 1.00 85.81 121 ARG A N 1
ATOM 943 C CA . ARG A 1 121 ? 18.111 -11.684 -15.618 1.00 85.81 121 ARG A CA 1
ATOM 944 C C . ARG A 1 121 ? 18.756 -10.365 -16.046 1.00 85.81 121 ARG A C 1
ATOM 946 O O . ARG A 1 121 ? 18.099 -9.325 -16.064 1.00 85.81 121 ARG A O 1
ATOM 953 N N . GLY A 1 122 ? 20.032 -10.428 -16.427 1.00 91.88 122 GLY A N 1
ATOM 954 C CA . GLY A 1 122 ? 20.796 -9.274 -16.912 1.00 91.88 122 GLY A CA 1
ATOM 955 C C . GLY A 1 122 ? 20.849 -8.130 -15.897 1.00 91.88 122 GLY A C 1
ATOM 956 O O . GLY A 1 122 ? 20.870 -8.371 -14.694 1.00 91.88 122 GLY A O 1
ATOM 957 N N . LEU A 1 123 ? 20.802 -6.889 -16.384 1.00 90.75 123 LEU A N 1
ATOM 958 C CA . LEU A 1 123 ? 20.918 -5.677 -15.561 1.00 90.75 123 LEU A CA 1
ATOM 959 C C . LEU A 1 123 ? 19.863 -5.561 -14.451 1.00 90.75 123 LEU A C 1
ATOM 961 O O . LEU A 1 123 ? 20.126 -4.968 -13.410 1.00 90.75 123 LEU A O 1
ATOM 965 N N . GLY A 1 124 ? 18.672 -6.141 -14.636 1.00 91.50 124 GLY A N 1
ATOM 966 C CA . GLY A 1 124 ? 17.659 -6.158 -13.579 1.00 91.50 124 GLY A CA 1
ATOM 967 C C . GLY A 1 124 ? 18.141 -6.911 -12.336 1.00 91.50 124 GLY A C 1
ATOM 968 O O . GLY A 1 124 ? 17.779 -6.557 -11.217 1.00 91.50 124 GLY A O 1
ATOM 969 N N . ARG A 1 125 ? 18.998 -7.925 -12.517 1.00 94.88 125 ARG A N 1
ATOM 970 C CA . ARG A 1 125 ? 19.554 -8.716 -11.416 1.00 94.88 125 ARG A CA 1
ATOM 971 C C . ARG A 1 125 ? 20.520 -7.879 -10.587 1.00 94.88 125 ARG A C 1
ATOM 973 O O . ARG A 1 125 ? 20.448 -7.940 -9.368 1.00 94.88 125 ARG A O 1
ATOM 980 N N . GLU A 1 126 ? 21.337 -7.055 -11.235 1.00 94.38 126 GLU A N 1
ATOM 981 C CA . GLU A 1 126 ? 22.253 -6.131 -10.556 1.00 94.38 126 GLU A CA 1
ATOM 982 C C . GLU A 1 126 ? 21.487 -5.140 -9.668 1.00 94.38 126 GLU A C 1
ATOM 984 O O . GLU A 1 126 ? 21.870 -4.913 -8.521 1.00 94.38 126 GLU A O 1
ATOM 989 N N . VAL A 1 127 ? 20.350 -4.616 -10.149 1.00 94.25 127 VAL A N 1
ATOM 990 C CA . VAL A 1 127 ? 19.461 -3.749 -9.351 1.00 94.25 127 VAL A CA 1
ATOM 991 C C . VAL A 1 127 ? 18.958 -4.476 -8.102 1.00 94.25 127 VAL A C 1
ATOM 993 O O . VAL A 1 127 ? 19.025 -3.938 -6.997 1.00 94.25 127 VAL A O 1
ATOM 996 N N . VAL A 1 128 ? 18.470 -5.707 -8.259 1.00 94.62 128 VAL A N 1
ATOM 997 C CA . VAL A 1 128 ? 17.930 -6.498 -7.142 1.00 94.62 128 VAL A CA 1
ATOM 998 C C . VAL A 1 128 ? 19.020 -6.891 -6.148 1.00 94.62 128 VAL A C 1
ATOM 1000 O O . VAL A 1 128 ? 18.793 -6.824 -4.940 1.00 94.62 128 VAL A O 1
ATOM 1003 N N . GLU A 1 129 ? 20.206 -7.263 -6.626 1.00 94.56 129 GLU A N 1
ATOM 1004 C CA . GLU A 1 129 ? 21.354 -7.602 -5.782 1.00 94.56 129 GLU A CA 1
ATOM 1005 C C . GLU A 1 129 ? 21.830 -6.391 -4.977 1.00 94.56 129 GLU A C 1
ATOM 1007 O O . GLU A 1 129 ? 22.051 -6.518 -3.771 1.00 94.56 129 GLU A O 1
ATOM 1012 N N . ALA A 1 130 ? 21.897 -5.208 -5.595 1.00 94.00 130 ALA A N 1
ATOM 1013 C CA . ALA A 1 130 ? 22.222 -3.964 -4.906 1.00 94.00 130 ALA A CA 1
ATOM 1014 C C . ALA A 1 130 ? 21.199 -3.638 -3.806 1.00 94.00 130 ALA A C 1
ATOM 1016 O O . ALA A 1 130 ? 21.585 -3.434 -2.656 1.00 94.00 130 ALA A O 1
ATOM 1017 N N . ILE A 1 131 ? 19.897 -3.670 -4.118 1.00 92.81 131 ILE A N 1
ATOM 1018 C CA . ILE A 1 131 ? 18.827 -3.424 -3.133 1.00 92.81 131 ILE A CA 1
ATOM 1019 C C . ILE A 1 131 ? 18.893 -4.446 -1.991 1.00 92.81 131 ILE A C 1
ATOM 1021 O O . ILE A 1 131 ? 18.842 -4.073 -0.821 1.00 92.81 131 ILE A O 1
ATOM 1025 N N . THR A 1 132 ? 19.050 -5.730 -2.312 1.00 90.94 132 THR A N 1
ATOM 1026 C CA . THR A 1 132 ? 19.141 -6.810 -1.316 1.00 90.94 132 THR A CA 1
ATOM 1027 C C . THR A 1 132 ? 20.370 -6.642 -0.425 1.00 90.94 132 THR A C 1
ATOM 1029 O O . THR A 1 132 ? 20.291 -6.856 0.783 1.00 90.94 132 THR A O 1
ATOM 1032 N N . SER A 1 133 ? 21.504 -6.241 -1.002 1.00 91.88 133 SER A N 1
ATOM 1033 C CA . SER A 1 133 ? 22.722 -5.922 -0.256 1.00 91.88 133 SER A CA 1
ATOM 1034 C C . SER A 1 133 ? 22.491 -4.748 0.697 1.00 91.88 133 SER A C 1
ATOM 1036 O O . SER A 1 133 ? 22.822 -4.844 1.876 1.00 91.88 133 SER A O 1
ATOM 1038 N N . CYS A 1 134 ? 21.845 -3.673 0.233 1.00 89.19 134 CYS A N 1
ATOM 1039 C CA . CYS A 1 134 ? 21.467 -2.552 1.091 1.00 89.19 134 CYS A CA 1
ATOM 1040 C C . CYS A 1 134 ? 20.570 -3.008 2.247 1.00 89.19 134 CYS A C 1
ATOM 1042 O O . CYS A 1 134 ? 20.881 -2.695 3.391 1.00 89.19 134 CYS A O 1
ATOM 1044 N N . LEU A 1 135 ? 19.525 -3.798 1.973 1.00 86.12 135 LEU A N 1
ATOM 1045 C CA . LEU A 1 135 ? 18.607 -4.313 2.997 1.00 86.12 135 LEU A CA 1
ATOM 1046 C C . LEU A 1 135 ? 19.325 -5.155 4.061 1.00 86.12 135 LEU A C 1
ATOM 1048 O O . LEU A 1 135 ? 19.062 -4.982 5.245 1.00 86.12 135 LEU A O 1
ATOM 1052 N N . LYS A 1 136 ? 20.275 -6.013 3.665 1.00 85.75 136 LYS A N 1
ATOM 1053 C CA . LYS A 1 136 ? 21.093 -6.810 4.602 1.00 85.75 136 LYS A CA 1
ATOM 1054 C C . LYS A 1 136 ? 21.971 -5.959 5.522 1.00 85.75 136 LYS A C 1
ATOM 1056 O O . LYS A 1 136 ? 22.340 -6.416 6.598 1.00 85.75 136 LYS A O 1
ATOM 1061 N N . ASN A 1 137 ? 22.322 -4.751 5.090 1.00 85.12 137 ASN A N 1
ATOM 1062 C CA . ASN A 1 137 ? 23.176 -3.833 5.838 1.00 85.12 137 ASN A CA 1
ATOM 1063 C C . ASN A 1 137 ? 22.384 -2.857 6.726 1.00 85.12 137 ASN A C 1
ATOM 1065 O O . ASN A 1 137 ? 22.994 -2.077 7.461 1.00 85.12 137 ASN A O 1
ATOM 1069 N N . ILE A 1 138 ? 21.047 -2.892 6.689 1.00 82.12 138 ILE A N 1
ATOM 1070 C CA . ILE A 1 138 ? 20.208 -2.140 7.626 1.00 82.12 138 ILE A CA 1
ATOM 1071 C C . ILE A 1 138 ? 20.295 -2.843 8.986 1.00 82.12 138 ILE A C 1
ATOM 1073 O O . ILE A 1 138 ? 19.717 -3.908 9.182 1.00 82.12 138 ILE A O 1
ATOM 1077 N N . LYS A 1 139 ? 21.063 -2.254 9.912 1.00 64.69 139 LYS A N 1
ATOM 1078 C CA . LYS A 1 139 ? 21.331 -2.816 11.250 1.00 64.69 139 LYS A CA 1
ATOM 1079 C C . LYS A 1 139 ? 20.086 -2.883 12.138 1.00 64.69 139 LYS A C 1
ATOM 1081 O O . LYS A 1 139 ? 19.959 -3.828 12.903 1.00 64.69 139 LYS A O 1
ATOM 1086 N N . ASP A 1 140 ? 19.182 -1.922 11.968 1.00 62.91 140 ASP A N 1
ATOM 1087 C CA . ASP A 1 140 ? 17.903 -1.828 12.666 1.00 62.91 140 ASP A CA 1
ATOM 1088 C C . ASP A 1 140 ? 16.798 -1.639 11.619 1.00 62.91 140 ASP A C 1
ATOM 1090 O O . ASP A 1 140 ? 16.461 -0.499 11.278 1.00 62.91 140 ASP A O 1
ATOM 1094 N N . PRO A 1 141 ? 16.263 -2.715 11.012 1.00 54.22 141 PRO A N 1
ATOM 1095 C CA . PRO A 1 141 ? 15.067 -2.566 10.201 1.00 54.22 141 PRO A CA 1
ATOM 1096 C C . PRO A 1 141 ? 13.982 -1.970 11.105 1.00 54.22 141 PRO A C 1
ATOM 1098 O O . PRO A 1 141 ? 13.845 -2.434 12.241 1.00 54.22 141 PRO A O 1
ATOM 1101 N N . PRO A 1 142 ? 13.221 -0.952 10.662 1.00 51.22 142 PRO A N 1
ATOM 1102 C CA . PRO A 1 142 ? 12.053 -0.529 11.410 1.00 51.22 142 PRO A CA 1
ATOM 1103 C C . PRO A 1 142 ? 11.149 -1.753 11.510 1.00 51.22 142 PRO A C 1
ATOM 1105 O O . PRO A 1 142 ? 10.557 -2.190 10.523 1.00 51.22 142 PRO A O 1
ATOM 1108 N N . THR A 1 143 ? 11.100 -2.368 12.688 1.00 45.81 143 THR A N 1
ATOM 1109 C CA . THR A 1 143 ? 10.064 -3.332 13.011 1.00 45.81 143 THR A CA 1
ATOM 1110 C C . THR A 1 143 ? 8.759 -2.597 12.760 1.00 45.81 143 THR A C 1
ATOM 1112 O O . THR A 1 143 ? 8.584 -1.486 13.268 1.00 45.81 143 THR A O 1
ATOM 1115 N N . THR A 1 144 ? 7.870 -3.166 11.939 1.00 44.34 144 THR A N 1
ATOM 1116 C CA . THR A 1 144 ? 6.454 -2.792 11.949 1.00 44.34 144 THR A CA 1
ATOM 1117 C C . THR A 1 144 ? 6.055 -2.838 13.410 1.00 44.34 144 THR A C 1
ATOM 1119 O O . THR A 1 144 ? 5.963 -3.921 13.990 1.00 44.34 144 THR A O 1
ATOM 1122 N N . LYS A 1 145 ? 5.997 -1.668 14.054 1.00 42.59 145 LYS A N 1
ATOM 1123 C CA . LYS A 1 145 ? 5.612 -1.575 15.449 1.00 42.59 145 LYS A CA 1
ATOM 1124 C C . LYS A 1 145 ? 4.218 -2.171 15.470 1.00 42.59 145 LYS A C 1
ATOM 1126 O O . LYS A 1 145 ? 3.297 -1.579 14.922 1.00 42.59 145 LYS A O 1
ATOM 1131 N N . GLU A 1 146 ? 4.070 -3.337 16.093 1.00 48.31 146 GLU A N 1
ATOM 1132 C CA . GLU A 1 146 ? 2.832 -3.625 16.804 1.00 48.31 146 GLU A CA 1
ATOM 1133 C C . GLU A 1 146 ? 2.467 -2.313 17.503 1.00 48.31 146 GLU A C 1
ATOM 1135 O O . GLU A 1 146 ? 3.326 -1.770 18.208 1.00 48.31 146 GLU A O 1
ATOM 1140 N N . CYS A 1 147 ? 1.287 -1.752 17.224 1.00 46.94 147 CYS A N 1
ATOM 1141 C CA . CYS A 1 147 ? 0.781 -0.545 17.875 1.00 46.94 147 CYS A CA 1
ATOM 1142 C C . CYS A 1 147 ? 0.615 -0.836 19.370 1.00 46.94 147 CYS A C 1
ATOM 1144 O O . CYS A 1 147 ? -0.463 -1.139 19.879 1.00 46.94 147 CYS A O 1
ATOM 1146 N N . ARG A 1 148 ? 1.744 -0.855 20.070 1.00 61.38 148 ARG A N 1
ATOM 1147 C CA . ARG A 1 148 ? 1.843 -0.874 21.510 1.00 61.38 148 ARG A CA 1
ATOM 1148 C C . ARG A 1 148 ? 1.722 0.576 21.903 1.00 61.38 148 ARG A C 1
ATOM 1150 O O . ARG A 1 148 ? 2.554 1.379 21.484 1.00 61.38 148 ARG A O 1
ATOM 1157 N N . LEU A 1 149 ? 0.680 0.855 22.676 1.00 74.88 149 LEU A N 1
ATOM 1158 C CA . LEU A 1 149 ? 0.417 2.171 23.239 1.00 74.88 149 LEU A CA 1
ATOM 1159 C C . LEU A 1 149 ? 1.718 2.766 23.762 1.00 74.88 149 LEU A C 1
ATOM 1161 O O . LEU A 1 149 ? 2.399 2.141 24.587 1.00 74.88 149 LEU A O 1
ATOM 1165 N N . ASP A 1 150 ? 2.066 3.954 23.285 1.00 83.44 150 ASP A N 1
ATOM 1166 C CA . ASP A 1 150 ? 3.126 4.705 23.928 1.00 83.44 150 ASP A CA 1
ATOM 1167 C C . ASP A 1 150 ? 2.676 5.170 25.328 1.00 83.44 150 ASP A C 1
ATOM 1169 O O . ASP A 1 150 ? 1.524 5.007 25.743 1.00 83.44 150 ASP A O 1
ATOM 1173 N N . GLN A 1 151 ? 3.607 5.713 26.115 1.00 84.81 151 GLN A N 1
ATOM 1174 C CA . GLN A 1 151 ? 3.293 6.115 27.485 1.00 84.81 151 GLN A CA 1
ATOM 1175 C C . GLN A 1 151 ? 2.219 7.213 27.545 1.00 84.81 151 GLN A C 1
ATOM 1177 O O . GLN A 1 151 ? 1.459 7.251 28.506 1.00 84.81 151 GLN A O 1
ATOM 1182 N N . ARG A 1 152 ? 2.136 8.088 26.538 1.00 86.88 152 ARG A N 1
ATOM 1183 C CA . ARG A 1 152 ? 1.150 9.167 26.487 1.00 86.88 152 ARG A CA 1
ATOM 1184 C C . ARG A 1 152 ? -0.227 8.619 26.127 1.00 86.88 152 ARG A C 1
ATOM 1186 O O . ARG A 1 152 ? -1.173 8.879 26.860 1.00 86.88 152 ARG A O 1
ATOM 1193 N N . GLU A 1 153 ? -0.319 7.811 25.077 1.00 89.56 153 GLU A N 1
ATOM 1194 C CA . GLU A 1 153 ? -1.558 7.143 24.659 1.00 89.56 153 GLU A CA 1
ATOM 1195 C C . GLU A 1 153 ? -2.128 6.278 25.790 1.00 89.56 153 GLU A C 1
ATOM 1197 O O . GLU A 1 153 ? -3.336 6.249 26.030 1.00 89.56 153 GLU A O 1
ATOM 1202 N N . PHE A 1 154 ? -1.250 5.605 26.538 1.00 92.06 154 PHE A N 1
ATOM 1203 C CA . PHE A 1 154 ? -1.634 4.818 27.703 1.00 92.06 154 PHE A CA 1
ATOM 1204 C C . PHE A 1 154 ? -2.248 5.675 28.822 1.00 92.06 154 PHE A C 1
ATOM 1206 O O . PHE A 1 154 ? -3.261 5.285 29.406 1.00 92.06 154 PHE A O 1
ATOM 1213 N N . GLU A 1 155 ? -1.667 6.839 29.129 1.00 94.00 155 GLU A N 1
ATOM 1214 C CA . GLU A 1 155 ? -2.245 7.768 30.111 1.00 94.00 155 GLU A CA 1
ATOM 1215 C C . GLU A 1 155 ? -3.558 8.388 29.612 1.00 94.00 155 GLU A C 1
ATOM 1217 O O . GLU A 1 155 ? -4.516 8.466 30.381 1.00 94.00 155 GLU A O 1
ATOM 1222 N N . ASP A 1 156 ? -3.649 8.748 28.330 1.00 93.31 156 ASP A N 1
ATOM 1223 C CA . ASP A 1 156 ? -4.864 9.307 27.724 1.00 93.31 156 ASP A CA 1
ATOM 1224 C C . ASP A 1 156 ? -6.034 8.313 27.791 1.00 93.31 156 ASP A C 1
ATOM 1226 O O . ASP A 1 156 ? -7.169 8.689 28.100 1.00 93.31 156 ASP A O 1
ATOM 1230 N N . LEU A 1 157 ? -5.764 7.020 27.580 1.00 93.75 157 LEU A N 1
ATOM 1231 C CA . LEU A 1 157 ? -6.753 5.967 27.797 1.00 93.75 157 LEU A CA 1
ATOM 1232 C C . LEU A 1 157 ? -7.179 5.883 29.262 1.00 93.75 157 LEU A C 1
ATOM 1234 O O . LEU A 1 157 ? -8.377 5.796 29.530 1.00 93.75 157 LEU A O 1
ATOM 1238 N N . LEU A 1 158 ? -6.236 5.946 30.210 1.00 94.31 158 LEU A N 1
ATOM 1239 C CA . LEU A 1 158 ? -6.546 5.898 31.643 1.00 94.31 158 LEU A CA 1
ATOM 1240 C C . LEU A 1 158 ? -7.384 7.074 32.126 1.00 94.31 158 LEU A C 1
ATOM 1242 O O . LEU A 1 158 ? -8.212 6.883 33.015 1.00 94.31 158 LEU A O 1
ATOM 1246 N N . ILE A 1 159 ? -7.214 8.255 31.537 1.00 94.19 159 ILE A N 1
ATOM 1247 C CA . ILE A 1 159 ? -8.072 9.409 31.819 1.00 94.19 159 ILE A CA 1
ATOM 1248 C C . ILE A 1 159 ? -9.524 9.099 31.427 1.00 94.19 159 ILE A C 1
ATOM 1250 O O . ILE A 1 159 ? -10.445 9.453 32.161 1.00 94.19 159 ILE A O 1
ATOM 1254 N N . GLN A 1 160 ? -9.739 8.398 30.311 1.00 93.25 160 GLN A N 1
ATOM 1255 C CA . GLN A 1 160 ? -11.081 8.092 29.807 1.00 93.25 160 GLN A CA 1
ATOM 1256 C C . GLN A 1 160 ? -11.753 6.908 30.524 1.00 93.25 160 GLN A C 1
ATOM 1258 O O . GLN A 1 160 ? -12.950 6.964 30.809 1.00 93.25 160 GLN A O 1
ATOM 1263 N N . ILE A 1 161 ? -11.012 5.834 30.825 1.00 94.12 161 ILE A N 1
ATOM 1264 C CA . ILE A 1 161 ? -11.568 4.645 31.505 1.00 94.12 161 ILE A CA 1
ATOM 1265 C C . ILE A 1 161 ? -11.534 4.752 33.036 1.00 94.12 161 ILE A C 1
ATOM 1267 O O . ILE A 1 161 ? -12.322 4.093 33.708 1.00 94.12 161 ILE A O 1
ATOM 1271 N N . GLY A 1 162 ? -10.632 5.564 33.589 1.00 94.31 162 GLY A N 1
ATOM 1272 C CA . GLY A 1 162 ? -10.348 5.681 35.018 1.00 94.31 162 GLY A CA 1
ATOM 1273 C C . GLY A 1 162 ? -9.003 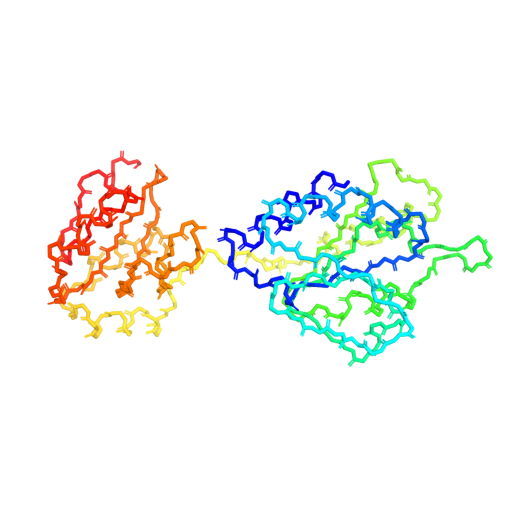5.059 35.419 1.00 94.31 162 GLY A C 1
ATOM 1274 O O . GLY A 1 162 ? -8.698 3.905 35.109 1.00 94.31 162 GLY A O 1
ATOM 1275 N N . HIS A 1 163 ? -8.204 5.804 36.192 1.00 94.12 163 HIS A N 1
ATOM 1276 C CA . HIS A 1 163 ? -6.867 5.377 36.632 1.00 94.12 163 HIS A CA 1
ATOM 1277 C C . HIS A 1 163 ? -6.857 4.109 37.503 1.00 94.12 163 HIS A C 1
ATOM 1279 O O . HIS A 1 163 ? -5.834 3.422 37.559 1.00 94.12 163 HIS A O 1
ATOM 1285 N N . SER A 1 164 ? -7.982 3.753 38.134 1.00 95.50 164 SER A N 1
ATOM 1286 C CA . SER A 1 164 ? -8.158 2.478 38.847 1.00 95.50 164 SER A CA 1
ATOM 1287 C C . SER A 1 164 ? -7.934 1.256 37.950 1.00 95.50 164 SER A C 1
ATOM 1289 O O . SER A 1 164 ? -7.615 0.181 38.449 1.00 95.50 164 SER A O 1
ATOM 1291 N N . HIS A 1 165 ? -8.043 1.412 36.628 1.00 95.56 165 HIS A N 1
ATOM 1292 C CA . HIS A 1 165 ? -7.883 0.337 35.652 1.00 95.56 165 HIS A CA 1
ATOM 1293 C C . HIS A 1 165 ? -6.467 0.242 35.056 1.00 95.56 165 HIS A C 1
ATOM 1295 O O . HIS A 1 165 ? -6.263 -0.487 34.086 1.00 95.56 165 HIS A O 1
ATOM 1301 N N . ARG A 1 166 ? -5.462 0.919 35.634 1.00 94.56 166 ARG A N 1
ATOM 1302 C CA . ARG A 1 166 ? -4.065 0.910 35.147 1.00 94.56 166 ARG A CA 1
ATOM 1303 C C . ARG A 1 166 ? -3.492 -0.491 34.963 1.00 94.56 166 ARG A C 1
ATOM 1305 O O . ARG A 1 166 ? -2.944 -0.800 33.909 1.00 94.56 166 ARG A O 1
ATOM 1312 N N . GLU A 1 167 ? -3.610 -1.341 35.977 1.00 93.25 167 GLU A N 1
ATOM 1313 C CA . GLU A 1 167 ? -3.071 -2.705 35.916 1.00 93.25 167 GLU A CA 1
ATOM 1314 C C . GLU A 1 167 ? -3.811 -3.565 34.880 1.00 93.25 167 GLU A C 1
ATOM 1316 O O . GLU A 1 167 ? -3.219 -4.403 34.201 1.00 93.25 167 GLU A O 1
ATOM 1321 N N . TRP A 1 168 ? -5.117 -3.343 34.742 1.00 94.94 168 TRP A N 1
ATOM 1322 C CA . TRP A 1 168 ? -5.960 -4.014 33.761 1.00 94.94 168 TRP A CA 1
ATOM 1323 C C . TRP A 1 168 ? -5.575 -3.630 32.326 1.00 94.94 168 TRP A C 1
ATOM 1325 O O . TRP A 1 168 ? -5.233 -4.508 31.534 1.00 94.94 168 TRP A O 1
ATOM 1335 N N . LEU A 1 169 ? -5.522 -2.330 32.017 1.00 94.19 169 LEU A N 1
ATOM 1336 C CA . LEU A 1 169 ? -5.120 -1.838 30.698 1.00 94.19 169 LEU A CA 1
ATOM 1337 C C . LEU A 1 169 ? -3.680 -2.252 30.375 1.00 94.19 169 LEU A C 1
ATOM 1339 O O . LEU A 1 169 ? -3.397 -2.665 29.256 1.00 94.19 169 LEU A O 1
ATOM 1343 N N . GLY A 1 170 ? -2.789 -2.224 31.372 1.00 92.19 170 GLY A N 1
ATOM 1344 C CA . GLY A 1 170 ? -1.405 -2.672 31.229 1.00 92.19 170 GLY A CA 1
ATOM 1345 C C . GLY A 1 170 ? -1.268 -4.159 30.899 1.00 92.19 170 GLY A C 1
ATOM 1346 O O . GLY A 1 170 ? -0.318 -4.547 30.224 1.00 92.19 170 GLY A O 1
ATOM 1347 N N . ARG A 1 171 ? -2.196 -5.013 31.348 1.00 92.38 171 ARG A N 1
ATOM 1348 C CA . ARG A 1 171 ? -2.231 -6.430 30.950 1.00 92.38 171 ARG A CA 1
ATOM 1349 C C . ARG A 1 171 ? -2.725 -6.605 29.519 1.00 92.38 171 ARG A C 1
ATOM 1351 O O . ARG A 1 171 ? -2.157 -7.412 28.790 1.00 92.38 171 ARG A O 1
ATOM 1358 N N . ILE A 1 172 ? -3.736 -5.837 29.118 1.00 92.56 172 ILE A N 1
ATOM 1359 C CA . ILE A 1 172 ? -4.272 -5.860 27.753 1.00 92.56 172 ILE A CA 1
ATOM 1360 C C . ILE A 1 172 ? -3.214 -5.378 26.758 1.00 92.56 172 ILE A C 1
ATOM 1362 O O . ILE A 1 172 ? -2.890 -6.107 25.828 1.00 92.56 172 ILE A O 1
ATOM 1366 N N . SER A 1 173 ? -2.607 -4.212 26.989 1.00 90.94 173 SER A N 1
ATOM 1367 C CA . SER A 1 173 ? -1.649 -3.598 26.059 1.00 90.94 173 SER A CA 1
ATOM 1368 C C . SER A 1 173 ? -0.334 -4.365 25.909 1.00 90.94 173 SER A C 1
ATOM 1370 O O . SER A 1 173 ? 0.359 -4.230 24.905 1.00 90.94 173 SER A O 1
ATOM 1372 N N . LYS A 1 174 ? 0.024 -5.189 26.902 1.00 89.56 174 LYS A N 1
ATOM 1373 C CA . LYS A 1 174 ? 1.169 -6.107 26.810 1.00 89.56 174 LYS A CA 1
ATOM 1374 C C . LYS A 1 174 ? 0.898 -7.316 25.922 1.00 89.56 174 LYS A C 1
ATOM 1376 O O . LYS A 1 174 ? 1.854 -7.926 25.452 1.00 89.56 174 LYS A O 1
ATOM 1381 N N . ARG A 1 175 ? -0.370 -7.703 25.768 1.00 88.12 175 ARG A N 1
ATOM 1382 C CA . ARG A 1 175 ? -0.772 -8.952 25.113 1.00 88.12 175 ARG A CA 1
ATOM 1383 C C . ARG A 1 175 ? -1.434 -8.732 23.754 1.00 88.12 175 ARG A C 1
ATOM 1385 O O . ARG A 1 175 ? -1.334 -9.604 22.901 1.00 88.12 175 ARG A O 1
ATOM 1392 N N . PHE A 1 176 ? -2.073 -7.586 23.550 1.00 89.75 176 PHE A N 1
ATOM 1393 C CA . PHE A 1 176 ? -2.821 -7.268 22.341 1.00 89.75 176 PHE A CA 1
ATOM 1394 C C . PHE A 1 176 ? -2.433 -5.889 21.811 1.00 89.75 176 PHE A C 1
ATOM 1396 O O . PHE A 1 176 ? -2.138 -4.978 22.589 1.00 89.75 176 PHE A O 1
ATOM 1403 N N . ALA A 1 177 ? -2.483 -5.730 20.487 1.00 87.88 177 ALA A N 1
ATOM 1404 C CA . ALA A 1 177 ? -2.428 -4.417 19.859 1.00 87.88 177 ALA A CA 1
ATOM 1405 C C . ALA A 1 177 ? -3.721 -3.656 20.176 1.00 87.88 177 ALA A C 1
ATOM 1407 O O . ALA A 1 177 ? -4.819 -4.195 20.012 1.00 87.88 177 ALA A O 1
ATOM 1408 N N . VAL A 1 178 ? -3.581 -2.422 20.654 1.00 91.06 178 VAL A N 1
ATOM 1409 C CA . VAL A 1 178 ? -4.711 -1.576 21.045 1.00 91.06 178 VAL A CA 1
ATOM 1410 C C . VAL A 1 178 ? -4.948 -0.545 19.953 1.00 91.06 178 VAL A C 1
ATOM 1412 O O . VAL A 1 178 ? -4.036 0.198 19.604 1.00 91.06 178 VAL A O 1
ATOM 1415 N N . ALA A 1 179 ? -6.173 -0.488 19.438 1.00 90.38 179 ALA A N 1
ATOM 1416 C CA . ALA A 1 179 ? -6.598 0.483 18.438 1.00 90.38 179 ALA A CA 1
ATOM 1417 C C . ALA A 1 179 ? -7.617 1.461 19.039 1.00 90.38 179 ALA A C 1
ATOM 1419 O O . ALA A 1 179 ? -8.499 1.056 19.796 1.00 90.38 179 ALA A O 1
ATOM 1420 N N . GLN A 1 180 ? -7.513 2.744 18.690 1.00 89.31 180 GLN A N 1
ATOM 1421 C CA . GLN A 1 180 ? -8.446 3.810 19.102 1.00 89.31 180 GLN A CA 1
ATOM 1422 C C . GLN A 1 180 ? -9.334 4.296 17.943 1.00 89.31 180 GLN A C 1
ATOM 1424 O O . GLN A 1 180 ? -10.020 5.309 18.042 1.00 89.31 180 GLN A O 1
ATOM 1429 N N . GLU A 1 181 ? -9.301 3.587 16.818 1.00 88.00 181 GLU A N 1
ATOM 1430 C CA . GLU A 1 181 ? -10.049 3.941 15.615 1.00 88.00 181 GLU A CA 1
ATOM 1431 C C . GLU A 1 181 ? -11.527 3.538 15.733 1.00 88.00 181 GLU A C 1
ATOM 1433 O O . GLU A 1 181 ? -11.838 2.530 16.384 1.00 88.00 181 GLU A O 1
ATOM 1438 N N . PRO A 1 182 ? -12.446 4.257 15.059 1.00 89.69 182 PRO A N 1
ATOM 1439 C CA . PRO A 1 182 ? -13.825 3.815 14.925 1.00 89.69 182 PRO A CA 1
ATOM 1440 C C . PRO A 1 182 ? -13.906 2.418 14.307 1.00 89.69 182 PRO A C 1
ATOM 1442 O O . PRO A 1 182 ? -13.137 2.047 13.421 1.00 89.69 182 PRO A O 1
ATOM 1445 N N . ILE A 1 183 ? -14.883 1.635 14.747 1.00 85.56 183 ILE A N 1
ATOM 1446 C CA . ILE A 1 183 ? -15.207 0.358 14.120 1.00 85.56 183 ILE A CA 1
ATOM 1447 C C . ILE A 1 183 ? -16.149 0.656 12.960 1.00 85.56 183 ILE A C 1
ATOM 1449 O O . ILE A 1 183 ? -17.172 1.306 13.159 1.00 85.56 183 ILE A O 1
ATOM 1453 N N . PHE A 1 184 ? -15.838 0.151 11.769 1.00 84.56 184 PHE A N 1
ATOM 1454 C CA . PHE A 1 184 ? -16.646 0.347 10.565 1.00 84.56 184 PHE A CA 1
ATOM 1455 C C . PHE A 1 184 ? -17.415 -0.919 10.172 1.00 84.56 184 PHE A C 1
ATOM 1457 O O . PHE A 1 184 ? -16.948 -2.047 10.363 1.00 84.56 184 PHE A O 1
ATOM 1464 N N . LEU A 1 185 ? -18.592 -0.728 9.577 1.00 80.19 185 LEU A N 1
ATOM 1465 C CA . LEU A 1 185 ? -19.302 -1.750 8.816 1.00 80.19 185 LEU A CA 1
ATOM 1466 C C . LEU A 1 185 ? -18.581 -2.030 7.492 1.00 80.19 185 LEU A C 1
ATOM 1468 O O . LEU A 1 185 ? -17.793 -1.226 7.000 1.00 80.19 185 LEU A O 1
ATOM 1472 N N . ARG A 1 186 ? -18.926 -3.148 6.840 1.00 75.50 186 ARG A N 1
ATOM 1473 C CA . ARG A 1 186 ? -18.445 -3.449 5.476 1.00 75.50 186 ARG A CA 1
ATOM 1474 C C . ARG A 1 186 ? -18.857 -2.391 4.445 1.00 75.50 186 ARG A C 1
ATOM 1476 O O . ARG A 1 186 ? -18.213 -2.290 3.409 1.00 75.50 186 ARG A O 1
ATOM 1483 N N . SER A 1 187 ? -19.922 -1.636 4.720 1.00 73.06 187 SER A N 1
ATOM 1484 C CA . SER A 1 187 ? -20.360 -0.493 3.911 1.00 73.06 187 SER A CA 1
ATOM 1485 C C . SER A 1 187 ? -19.428 0.721 4.017 1.00 73.06 187 SER A C 1
ATOM 1487 O O . SER A 1 187 ? -19.565 1.639 3.218 1.00 73.06 187 SER A O 1
ATOM 1489 N N . GLY A 1 188 ? -18.503 0.744 4.984 1.00 72.44 188 GLY A N 1
ATOM 1490 C CA . GLY A 1 188 ? -17.681 1.911 5.313 1.00 72.44 188 GLY A CA 1
ATOM 1491 C C . GLY A 1 188 ? -18.355 2.890 6.281 1.00 72.44 188 GLY A C 1
ATOM 1492 O O . GLY A 1 188 ? -17.746 3.881 6.668 1.00 72.44 188 GLY A O 1
ATOM 1493 N N . GLU A 1 189 ? -19.592 2.621 6.704 1.00 77.94 189 GLU A N 1
ATOM 1494 C CA . GLU A 1 189 ? -20.269 3.412 7.736 1.00 77.94 189 GLU A CA 1
ATOM 1495 C C . GLU A 1 189 ? -19.683 3.114 9.121 1.00 77.94 189 GLU A C 1
ATOM 1497 O O . GLU A 1 189 ? -19.326 1.972 9.422 1.00 77.94 189 GLU A O 1
ATOM 1502 N N . VAL A 1 190 ? -19.609 4.130 9.984 1.00 84.06 190 VAL A N 1
ATOM 1503 C CA . VAL A 1 190 ? -19.162 3.955 11.372 1.00 84.06 190 VAL A CA 1
ATOM 1504 C C . VAL A 1 190 ? -20.193 3.116 12.126 1.00 84.06 190 VAL A C 1
ATOM 1506 O O . VAL A 1 190 ? -21.347 3.512 12.273 1.00 84.06 190 VAL A O 1
ATOM 1509 N N . LEU A 1 191 ? -19.763 1.955 12.614 1.00 89.00 191 LEU A N 1
ATOM 1510 C CA . LEU A 1 191 ? -20.541 1.085 13.488 1.00 89.00 191 LEU A CA 1
ATOM 1511 C C . LEU A 1 191 ? -20.512 1.588 14.933 1.00 89.00 191 LEU A C 1
ATOM 1513 O O . LEU A 1 191 ? -21.549 1.618 15.590 1.00 89.00 191 LEU A O 1
ATOM 1517 N N . ALA A 1 192 ? -19.327 1.938 15.442 1.00 92.62 192 ALA A N 1
ATOM 1518 C CA . ALA A 1 192 ? -19.157 2.440 16.802 1.00 92.62 192 ALA A CA 1
ATOM 1519 C C . ALA A 1 192 ? -17.828 3.174 16.997 1.00 92.62 192 ALA A C 1
ATOM 1521 O O . ALA A 1 192 ? -16.851 2.915 16.302 1.00 92.62 192 ALA A O 1
ATOM 1522 N N . GLU A 1 193 ? -17.783 4.016 18.026 1.00 92.88 193 GLU A N 1
ATOM 1523 C CA . GLU A 1 193 ? -16.591 4.750 18.463 1.00 92.88 193 GLU A CA 1
ATOM 1524 C C . GLU A 1 193 ? -16.257 4.352 19.909 1.00 92.88 193 GLU A C 1
ATOM 1526 O O . GLU A 1 193 ? -16.697 5.016 20.857 1.00 92.88 193 GLU A O 1
ATOM 1531 N N . PRO A 1 194 ? -15.583 3.207 20.114 1.00 95.00 194 PRO A N 1
ATOM 1532 C CA . PRO A 1 194 ? -15.101 2.833 21.436 1.00 95.00 194 PRO A CA 1
ATOM 1533 C C . PRO A 1 194 ? -13.937 3.733 21.864 1.00 95.00 194 PRO A C 1
ATOM 1535 O O . PRO A 1 194 ? -13.286 4.358 21.034 1.00 95.00 194 PRO A O 1
ATOM 1538 N N . ILE A 1 195 ? -13.635 3.752 23.165 1.00 95.38 195 ILE A N 1
ATOM 1539 C CA . ILE A 1 195 ? -12.402 4.377 23.671 1.00 95.38 195 ILE A CA 1
ATOM 1540 C C . ILE A 1 195 ? -11.190 3.642 23.088 1.00 95.38 195 ILE A C 1
ATOM 1542 O O . ILE A 1 195 ? -10.209 4.258 22.682 1.00 95.38 195 ILE A O 1
ATOM 1546 N N . PHE A 1 196 ? -11.269 2.310 23.060 1.00 95.06 196 PHE A N 1
ATOM 1547 C CA . PHE A 1 196 ? -10.339 1.462 22.331 1.00 95.06 196 PHE A CA 1
ATOM 1548 C C . PHE A 1 196 ? -10.965 0.104 22.016 1.00 95.06 196 PHE A C 1
ATOM 1550 O O . PHE A 1 196 ? -11.948 -0.310 22.637 1.00 95.06 196 PHE A O 1
ATOM 1557 N N . TRP A 1 197 ? -10.357 -0.631 21.096 1.00 95.19 197 TRP A N 1
ATOM 1558 C CA . TRP A 1 197 ? -10.651 -2.036 20.865 1.00 95.19 197 TRP A CA 1
ATOM 1559 C C . TRP A 1 197 ? -9.372 -2.842 20.625 1.00 95.19 197 TRP A C 1
ATOM 1561 O O . TRP A 1 197 ? -8.309 -2.294 20.335 1.00 95.19 197 TRP A O 1
ATOM 1571 N N . VAL A 1 198 ? -9.481 -4.156 20.804 1.00 94.62 198 VAL A N 1
ATOM 1572 C CA . VAL A 1 198 ? -8.425 -5.138 20.524 1.00 94.62 198 VAL A CA 1
ATOM 1573 C C . VAL A 1 198 ? -9.000 -6.284 19.698 1.00 94.62 198 VAL A C 1
ATOM 1575 O O . VAL A 1 198 ? -10.204 -6.540 19.749 1.00 94.62 198 VAL A O 1
ATOM 1578 N N . GLU A 1 199 ? -8.159 -6.993 18.950 1.00 92.19 199 GLU A N 1
ATOM 1579 C CA . GLU A 1 199 ? -8.550 -8.208 18.227 1.00 92.19 199 GLU A CA 1
ATOM 1580 C C . GLU A 1 199 ? -7.828 -9.423 18.816 1.00 92.19 199 GLU A C 1
ATOM 1582 O O . GLU A 1 199 ? -6.613 -9.401 19.009 1.00 92.19 199 GLU A O 1
ATOM 1587 N N . ALA A 1 200 ? -8.586 -10.476 19.121 1.00 89.69 200 ALA A N 1
ATOM 1588 C CA . ALA A 1 200 ? -8.072 -11.746 19.622 1.00 89.69 200 ALA A CA 1
ATOM 1589 C C . ALA A 1 200 ? -8.848 -12.891 18.968 1.00 89.69 200 ALA A C 1
ATOM 1591 O O . ALA A 1 200 ? -10.079 -12.887 18.982 1.00 89.69 200 ALA A O 1
ATOM 1592 N N . ASP A 1 201 ? -8.130 -13.836 18.358 1.00 87.56 201 ASP A N 1
ATOM 1593 C CA . ASP A 1 201 ? -8.702 -14.999 17.664 1.00 87.56 201 ASP A CA 1
ATOM 1594 C C . ASP A 1 201 ? -9.795 -14.636 16.638 1.00 87.56 201 ASP A C 1
ATOM 1596 O O . ASP A 1 201 ? -10.815 -15.311 16.501 1.00 87.56 201 ASP A O 1
ATOM 1600 N N . GLY A 1 202 ? -9.597 -13.523 15.918 1.00 86.44 202 GLY A N 1
ATOM 1601 C CA . GLY A 1 202 ? -10.540 -13.008 14.919 1.00 86.44 202 GLY A CA 1
ATOM 1602 C C . GLY A 1 202 ? -11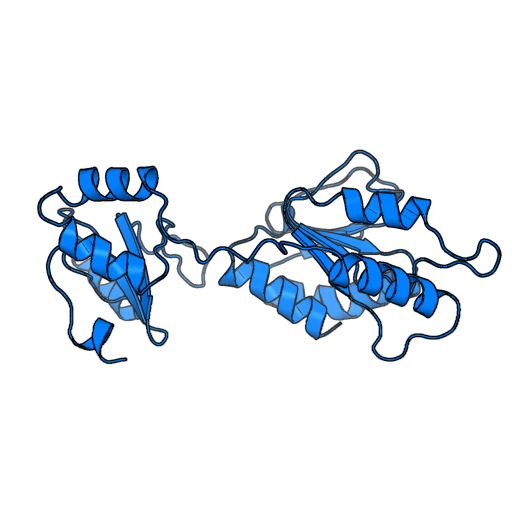.805 -12.364 15.501 1.00 86.44 202 GLY A C 1
ATOM 1603 O O . GLY A 1 202 ? -12.723 -12.034 14.750 1.00 86.44 202 GLY A O 1
ATOM 1604 N N . VAL A 1 203 ? -11.867 -12.173 16.822 1.00 92.25 203 VAL A N 1
ATOM 1605 C CA . VAL A 1 203 ? -12.960 -11.492 17.522 1.00 92.25 203 VAL A CA 1
ATOM 1606 C C . VAL A 1 203 ? -12.484 -10.126 18.000 1.00 92.25 203 VAL A C 1
ATOM 1608 O O . VAL A 1 203 ? -11.455 -10.008 18.667 1.00 92.25 203 VAL A O 1
ATOM 1611 N N . ARG A 1 204 ? -13.259 -9.083 17.694 1.00 94.50 204 ARG A N 1
ATOM 1612 C CA . ARG A 1 204 ? -12.994 -7.726 18.185 1.00 94.50 204 ARG A CA 1
ATOM 1613 C C . ARG A 1 204 ? -13.643 -7.518 19.545 1.00 94.50 204 ARG A C 1
ATOM 1615 O O . ARG A 1 204 ? -14.823 -7.811 19.718 1.00 94.50 204 ARG A O 1
ATOM 1622 N N . TRP A 1 205 ? -12.883 -6.971 20.483 1.00 96.06 205 TRP A N 1
ATOM 1623 C CA . TRP A 1 205 ? -13.313 -6.641 21.837 1.00 96.06 205 TRP A CA 1
ATOM 1624 C C . TRP A 1 205 ? -13.205 -5.135 22.041 1.00 96.06 205 TRP A C 1
ATOM 1626 O O . TRP A 1 205 ? -12.107 -4.586 21.992 1.00 96.06 205 TRP A O 1
ATOM 1636 N N . ALA A 1 206 ? -14.334 -4.463 22.252 1.00 96.38 206 ALA A N 1
ATOM 1637 C CA . ALA A 1 206 ? -14.418 -3.007 22.295 1.00 96.38 206 ALA A CA 1
ATOM 1638 C C . ALA A 1 206 ? -14.754 -2.497 23.701 1.00 96.38 206 ALA A C 1
ATOM 1640 O O . ALA A 1 206 ? -15.717 -2.953 24.324 1.00 96.38 206 ALA A O 1
ATOM 1641 N N . CYS A 1 207 ? -13.973 -1.534 24.195 1.00 96.31 207 CYS A N 1
ATOM 1642 C CA . CYS A 1 207 ? -14.181 -0.884 25.482 1.00 96.31 207 CYS A CA 1
ATOM 1643 C C . CYS A 1 207 ? -14.745 0.526 25.289 1.00 96.31 207 CYS A C 1
ATOM 1645 O O . CYS A 1 207 ? -14.145 1.370 24.627 1.00 96.31 207 CYS A O 1
ATOM 1647 N N . PHE A 1 208 ? -15.881 0.799 25.925 1.00 95.25 208 PHE A N 1
ATOM 1648 C CA . PHE A 1 208 ? -16.535 2.112 25.917 1.00 95.25 208 PHE A CA 1
ATOM 1649 C C . PHE A 1 208 ? -16.341 2.866 27.246 1.00 95.25 208 PHE A C 1
ATOM 1651 O O . PHE A 1 208 ? -16.933 3.923 27.460 1.00 95.25 208 PHE A O 1
ATOM 1658 N N . GLY A 1 209 ? -15.512 2.329 28.151 1.00 91.81 209 GLY A N 1
ATOM 1659 C CA . GLY A 1 209 ? -15.299 2.874 29.492 1.00 91.81 209 GLY A CA 1
ATOM 1660 C C . GLY A 1 209 ? -16.612 2.971 30.261 1.00 91.81 209 GLY A C 1
ATOM 1661 O O . GLY A 1 209 ? -17.351 1.995 30.352 1.00 91.81 209 GLY A O 1
ATOM 1662 N N . ASN A 1 210 ? -16.914 4.164 30.775 1.00 86.69 210 ASN A N 1
ATOM 1663 C CA . ASN A 1 210 ? -18.148 4.440 31.517 1.00 86.69 210 ASN A CA 1
ATOM 1664 C C . ASN A 1 210 ? -19.313 4.909 30.626 1.00 86.69 210 ASN A C 1
ATOM 1666 O O . ASN A 1 210 ? -20.392 5.224 31.133 1.00 86.69 210 ASN A O 1
ATOM 1670 N N . ARG A 1 211 ? -19.119 4.991 29.302 1.00 88.00 211 ARG A N 1
ATOM 1671 C CA . ARG A 1 211 ? -20.177 5.397 28.372 1.00 88.00 211 ARG A CA 1
ATOM 1672 C C . ARG A 1 211 ? -21.200 4.270 28.245 1.00 88.00 211 ARG A C 1
ATOM 1674 O O . ARG A 1 211 ? -20.858 3.144 27.892 1.00 88.00 211 ARG A O 1
ATOM 1681 N N . GLN A 1 212 ? -22.471 4.589 28.480 1.00 84.19 212 GLN A N 1
ATOM 1682 C CA . GLN A 1 212 ? -23.555 3.655 28.191 1.00 84.19 212 GLN A CA 1
ATOM 1683 C C . GLN A 1 212 ? -23.715 3.491 26.679 1.00 84.19 212 GLN A C 1
ATOM 1685 O O . GLN A 1 212 ? -23.887 4.466 25.945 1.00 84.19 212 GLN A O 1
ATOM 1690 N N . VAL A 1 213 ? -23.666 2.243 26.225 1.00 88.88 213 VAL A N 1
ATOM 1691 C CA . VAL A 1 213 ? -23.955 1.866 24.841 1.00 88.88 213 VAL A CA 1
ATOM 1692 C C . VAL A 1 213 ? -25.450 1.603 24.734 1.00 88.88 213 VAL A C 1
ATOM 1694 O O . VAL A 1 213 ? -26.019 0.888 25.561 1.00 88.88 213 VAL A O 1
ATOM 1697 N N . THR A 1 214 ? -26.112 2.210 23.747 1.00 89.00 214 THR A N 1
ATOM 1698 C CA . THR A 1 214 ? -27.558 2.029 23.586 1.00 89.00 214 THR A CA 1
ATOM 1699 C C . THR A 1 214 ? -27.873 0.581 23.200 1.00 89.00 214 THR A C 1
ATOM 1701 O O . THR A 1 214 ? -27.059 -0.098 22.574 1.00 89.00 214 THR A O 1
ATOM 1704 N N . ALA A 1 215 ? -29.073 0.090 23.525 1.00 89.19 215 ALA A N 1
ATOM 1705 C CA . ALA A 1 215 ? -29.478 -1.275 23.167 1.00 89.19 215 ALA A CA 1
ATOM 1706 C C . ALA A 1 215 ? -29.420 -1.529 21.647 1.00 89.19 215 ALA A C 1
ATOM 1708 O O . ALA A 1 215 ? -29.100 -2.633 21.208 1.00 89.19 215 ALA A O 1
ATOM 1709 N N . ARG A 1 216 ? -29.688 -0.490 20.845 1.00 88.62 216 ARG A N 1
ATOM 1710 C CA . ARG A 1 216 ? -29.583 -0.537 19.384 1.00 88.62 216 ARG A CA 1
ATOM 1711 C C . ARG A 1 216 ? -28.135 -0.742 18.936 1.00 88.62 216 ARG A C 1
ATOM 1713 O O . ARG A 1 216 ? -27.880 -1.638 18.136 1.00 88.62 216 ARG A O 1
ATOM 1720 N N . ASP A 1 217 ? -27.208 0.052 19.466 1.00 86.75 217 ASP A N 1
ATOM 1721 C CA . ASP A 1 217 ? -25.787 -0.036 19.109 1.00 86.75 217 ASP A CA 1
ATOM 1722 C C . ASP A 1 217 ? -25.188 -1.362 19.584 1.00 86.75 217 ASP A C 1
ATOM 1724 O O . ASP A 1 217 ? -24.403 -1.985 18.873 1.00 86.75 217 ASP A O 1
ATOM 1728 N N . ALA A 1 218 ? -25.623 -1.854 20.747 1.00 90.75 218 ALA A N 1
ATOM 1729 C CA . ALA A 1 218 ? -25.203 -3.150 21.257 1.00 90.75 218 ALA A CA 1
ATOM 1730 C C . ALA A 1 218 ? -25.641 -4.314 20.363 1.00 90.75 218 ALA A C 1
ATOM 1732 O O . ALA A 1 218 ? -24.829 -5.190 20.061 1.00 90.75 218 ALA A O 1
ATOM 1733 N N . ALA A 1 219 ? -26.884 -4.294 19.877 1.00 91.31 219 ALA A N 1
ATOM 1734 C CA . ALA A 1 219 ? -27.364 -5.293 18.927 1.00 91.31 219 ALA A CA 1
ATOM 1735 C C . ALA A 1 219 ? -26.601 -5.232 17.590 1.00 91.31 219 ALA A C 1
ATOM 1737 O O . ALA A 1 219 ? -26.279 -6.274 17.012 1.00 91.31 219 ALA A O 1
ATOM 1738 N N . ALA A 1 220 ? -26.273 -4.027 17.112 1.00 90.50 220 ALA A N 1
ATOM 1739 C CA . ALA A 1 220 ? -25.497 -3.834 15.888 1.00 90.50 220 ALA A CA 1
ATOM 1740 C C . ALA A 1 220 ? -24.058 -4.359 16.033 1.00 90.50 220 ALA A C 1
ATOM 1742 O O . ALA A 1 220 ? -23.583 -5.103 15.174 1.00 90.50 220 ALA A O 1
ATOM 1743 N N . LEU A 1 221 ? -23.394 -4.045 17.149 1.00 93.19 221 LEU A N 1
ATOM 1744 C CA . LEU A 1 221 ? -22.053 -4.532 17.479 1.00 93.19 221 LEU A CA 1
ATOM 1745 C C . LEU A 1 221 ? -22.005 -6.057 17.572 1.00 93.19 221 LEU A C 1
ATOM 1747 O O . LEU A 1 221 ? -21.144 -6.685 16.955 1.00 93.19 221 LEU A O 1
ATOM 1751 N N . GLN A 1 222 ? -22.974 -6.659 18.261 1.00 92.38 222 GLN A N 1
ATOM 1752 C CA . GLN A 1 222 ? -23.062 -8.111 18.384 1.00 92.38 222 GLN A CA 1
ATOM 1753 C C . GLN A 1 222 ? -23.299 -8.785 17.025 1.00 92.38 222 GLN A C 1
ATOM 1755 O O . GLN A 1 222 ? -22.664 -9.794 16.719 1.00 92.38 222 GLN A O 1
ATOM 1760 N N . SER A 1 223 ? -24.153 -8.201 16.180 1.00 91.56 223 SER A N 1
ATOM 1761 C CA . SER A 1 223 ? -24.400 -8.691 14.814 1.00 91.56 223 SER A CA 1
ATOM 1762 C C . SER A 1 223 ? -23.155 -8.598 13.924 1.00 91.56 223 SER A C 1
ATOM 1764 O O . SER A 1 223 ? -22.985 -9.404 13.012 1.00 91.56 223 SER A O 1
ATOM 1766 N N . ALA A 1 224 ? -22.262 -7.646 14.207 1.00 90.50 224 ALA A N 1
ATOM 1767 C CA . ALA A 1 224 ? -20.970 -7.498 13.544 1.00 90.50 224 ALA A CA 1
ATOM 1768 C C . ALA A 1 224 ? -19.851 -8.363 14.161 1.00 90.50 224 ALA A C 1
ATOM 1770 O O . ALA A 1 224 ? -18.707 -8.278 13.717 1.00 90.50 224 ALA A O 1
ATOM 1771 N N . GLY A 1 225 ? -20.155 -9.187 15.171 1.00 93.19 225 GLY A N 1
ATOM 1772 C CA . GLY A 1 225 ? -19.177 -10.043 15.847 1.00 93.19 225 GLY A CA 1
ATOM 1773 C C . GLY A 1 225 ? -18.259 -9.307 16.829 1.00 93.19 225 GLY A C 1
ATOM 1774 O O . GLY A 1 225 ? -17.219 -9.847 17.205 1.00 93.19 225 GLY A O 1
ATOM 1775 N N . VAL A 1 226 ? -18.618 -8.089 17.247 1.00 94.94 226 VAL A N 1
ATOM 1776 C CA . VAL A 1 226 ? -17.871 -7.319 18.249 1.00 94.94 226 VAL A CA 1
ATOM 1777 C C . VAL A 1 226 ? -18.394 -7.654 19.646 1.00 94.94 226 VAL A C 1
ATOM 1779 O O . VAL A 1 226 ? -19.593 -7.557 19.914 1.00 94.94 226 VAL A O 1
ATOM 1782 N N . LYS A 1 227 ? -17.490 -8.036 20.549 1.00 95.38 227 LYS A N 1
ATOM 1783 C CA . LYS A 1 227 ? -17.774 -8.286 21.966 1.00 95.38 227 LYS A CA 1
ATOM 1784 C C . LYS A 1 227 ? -17.455 -7.062 22.817 1.00 95.38 227 LYS A C 1
ATOM 1786 O O . LYS A 1 227 ? -16.576 -6.264 22.495 1.00 95.38 227 LYS A O 1
ATOM 1791 N N . PHE A 1 228 ? -18.162 -6.935 23.934 1.00 94.19 228 PHE A N 1
ATOM 1792 C CA . PHE A 1 228 ? -17.923 -5.868 24.898 1.00 94.19 228 PHE A CA 1
ATOM 1793 C C . PHE A 1 228 ? -16.774 -6.211 25.833 1.00 94.19 228 PHE A C 1
ATOM 1795 O O . PHE A 1 228 ? -16.689 -7.318 26.363 1.00 94.19 228 PHE A O 1
ATOM 1802 N N . LEU A 1 229 ? -15.919 -5.221 26.054 1.00 93.81 229 LEU A N 1
ATOM 1803 C CA . LEU A 1 229 ? -14.817 -5.279 26.992 1.00 93.81 229 LEU A CA 1
ATOM 1804 C C . LEU A 1 229 ? -15.080 -4.294 28.134 1.00 93.81 229 LEU A C 1
ATOM 1806 O O . LEU A 1 229 ? -14.912 -3.080 27.989 1.00 93.81 229 LEU A O 1
ATOM 1810 N N . THR A 1 230 ? -15.515 -4.824 29.272 1.00 92.25 230 THR A N 1
ATOM 1811 C CA . THR A 1 230 ? -15.799 -4.031 30.472 1.00 92.25 230 THR A CA 1
ATOM 1812 C C . THR A 1 230 ? -14.499 -3.669 31.183 1.00 92.25 230 THR A C 1
ATOM 1814 O O . THR A 1 230 ? -13.662 -4.535 31.441 1.00 92.25 230 THR A O 1
ATOM 1817 N N . ALA A 1 231 ? -14.323 -2.390 31.524 1.00 91.00 231 ALA A N 1
ATOM 1818 C CA . ALA A 1 231 ? -13.135 -1.927 32.234 1.00 91.00 231 ALA A CA 1
ATOM 1819 C C . ALA A 1 231 ? -12.964 -2.658 33.576 1.00 91.00 231 ALA A C 1
ATOM 1821 O O . ALA A 1 231 ? -13.876 -2.706 34.399 1.00 91.00 231 ALA A O 1
ATOM 1822 N N . GLY A 1 232 ? -11.779 -3.230 33.800 1.00 88.38 232 GLY A N 1
ATOM 1823 C CA . GLY A 1 232 ? -11.461 -4.010 35.000 1.00 88.38 232 GLY A CA 1
ATOM 1824 C C . GLY A 1 232 ? -11.832 -5.493 34.929 1.00 88.38 232 GLY A C 1
ATOM 1825 O O . GLY A 1 232 ? -11.330 -6.256 35.752 1.00 88.38 232 GLY A O 1
ATOM 1826 N N . ASP A 1 233 ? -12.623 -5.920 33.943 1.00 89.62 233 ASP A N 1
ATOM 1827 C CA . ASP A 1 233 ? -12.921 -7.333 33.714 1.00 89.62 233 ASP A CA 1
ATOM 1828 C C . ASP A 1 233 ? -11.961 -7.924 32.673 1.00 89.62 233 ASP A C 1
ATOM 1830 O O . ASP A 1 233 ? -11.658 -7.299 31.656 1.00 89.62 233 ASP A O 1
ATOM 1834 N N . LEU A 1 234 ? -11.456 -9.128 32.927 1.00 83.81 234 LEU A N 1
ATOM 1835 C CA . LEU A 1 234 ? -10.617 -9.870 31.986 1.00 83.81 234 LEU A CA 1
ATOM 1836 C C . LEU A 1 234 ? -11.405 -11.099 31.543 1.00 83.81 234 LEU A C 1
ATOM 1838 O O . LEU A 1 234 ? -11.316 -12.144 32.200 1.00 83.81 234 LEU A O 1
ATOM 1842 N N . PRO A 1 235 ? -12.176 -10.999 30.443 1.00 81.88 235 PRO A N 1
ATOM 1843 C CA . PRO A 1 235 ? -12.964 -12.115 29.956 1.00 81.88 235 PRO A CA 1
ATOM 1844 C C . PRO A 1 235 ? -12.045 -13.310 29.734 1.00 81.88 235 PRO A C 1
ATOM 1846 O O . PRO A 1 235 ? -11.045 -13.200 29.024 1.00 81.88 235 PRO A O 1
ATOM 1849 N N . ARG A 1 236 ? -12.371 -14.465 30.326 1.00 81.06 236 ARG A N 1
ATOM 1850 C CA . ARG A 1 236 ? -11.551 -15.680 30.166 1.00 81.06 236 ARG A CA 1
ATOM 1851 C C . ARG A 1 236 ? -11.326 -16.010 28.694 1.00 81.06 236 ARG A C 1
ATOM 1853 O O . ARG A 1 236 ? -10.229 -16.396 28.329 1.00 81.06 236 ARG A O 1
ATOM 1860 N N . GLU A 1 237 ? -12.341 -15.784 27.866 1.00 82.62 237 GLU A N 1
ATOM 1861 C CA . GLU A 1 237 ? -12.297 -15.971 26.413 1.00 82.62 237 GLU A CA 1
ATOM 1862 C C . GLU A 1 237 ? -11.237 -15.111 25.719 1.00 82.62 237 GLU A C 1
ATOM 1864 O O . GLU A 1 237 ? -10.656 -15.555 24.741 1.00 82.62 237 GLU A O 1
ATOM 1869 N N . LEU A 1 238 ? -10.956 -13.908 26.229 1.00 81.75 238 LEU A N 1
ATOM 1870 C CA . LEU A 1 238 ? -9.924 -13.032 25.675 1.00 81.75 238 LEU A CA 1
ATOM 1871 C C . LEU A 1 238 ? -8.512 -13.536 26.026 1.00 81.75 238 LEU A C 1
ATOM 1873 O O . LEU A 1 238 ? -7.577 -13.322 25.268 1.00 81.75 238 LEU A O 1
ATOM 1877 N N . PHE A 1 239 ? -8.344 -14.225 27.159 1.00 80.00 239 PHE A N 1
ATOM 1878 C CA . PHE A 1 239 ? -7.036 -14.648 27.684 1.00 80.00 239 PHE A CA 1
ATOM 1879 C C . PHE A 1 239 ? -6.773 -16.160 27.605 1.00 80.00 239 PHE A C 1
ATOM 1881 O O . PHE A 1 239 ? -5.744 -16.609 28.109 1.00 80.00 239 PHE A O 1
ATOM 1888 N N . ALA A 1 240 ? -7.677 -16.933 26.996 1.00 74.31 240 ALA A N 1
ATOM 1889 C CA . ALA A 1 240 ? -7.606 -18.395 26.927 1.00 74.31 240 ALA A CA 1
ATOM 1890 C C . ALA A 1 240 ? -6.577 -18.943 25.915 1.00 74.31 240 ALA A C 1
ATOM 1892 O O . ALA A 1 240 ? -6.335 -20.150 25.922 1.00 74.31 240 ALA A O 1
ATOM 1893 N N . GLY A 1 241 ? -5.994 -18.082 25.071 1.00 58.38 241 GLY A N 1
ATOM 1894 C CA . GLY A 1 241 ? -4.947 -18.432 24.097 1.00 58.38 241 GLY A CA 1
ATOM 1895 C C . GLY A 1 241 ? -3.515 -18.365 24.614 1.00 58.38 241 GLY A C 1
ATOM 1896 O O . GLY A 1 241 ? -3.300 -17.899 25.759 1.00 58.38 241 GLY A O 1
#

pLDDT: mean 89.31, std 9.53, range [42.59, 98.44]

Secondary structure (DSSP, 8-state):
-HHHHHHHHHHHHTS---GGGEEEEE--HHHHHHIIIIIHHHHHTTT-EEEE--SS-----TTEEEEEETTTTTT--EEEEEETTGGG-EETTTEE-HHHHHHHHTTEEEEEEE---SS--THHHHHHHHHHHHHHT-SS----------HHHHHHHHHHH-GGGHHHHHHHHHHS-EE-SPEE-TTS-EEE--SEEEEETTEEEEE-TTPPPPHHHHHHHHHTTEEE--TT---HHHH--